Protein AF-0000000080304393 (afdb_homodimer)

Organism: Piscinibacter sakaiensis (NCBI:txid1547922)

Nearest PDB structures (foldseek):
  3dkz-assembly1_A  TM=9.803E-01  e=2.415E-14  Bordetella parapertussis
  3lbe-assembly1_B  TM=9.133E-01  e=5.185E-09  Streptococcus mutans UA159
  1yoc-assembly1_B  TM=8.181E-01  e=3.289E-08  Pseudomonas aeruginosa PAO1
  3gek-assembly1_B  TM=9.071E-01  e=2.351E-07  Lactococcus lactis subsp. lactis Il1403
  2ov9-assembly1_A  TM=8.460E-01  e=5.414E-07  Rhodococcus jostii RHA1

Structure (mmCIF, N/CA/C/O backbone):
data_AF-0000000080304393-model_v1
#
loop_
_entity.id
_entity.type
_entity.pdbx_description
1 polymer 'Phenylacetic acid degradation protein paaI'
#
loop_
_atom_site.group_PDB
_atom_site.id
_atom_site.type_symbol
_atom_site.label_atom_id
_atom_site.label_alt_id
_atom_site.label_comp_id
_atom_site.label_asym_id
_atom_site.label_entity_id
_atom_site.label_seq_id
_atom_site.pdbx_PDB_ins_code
_atom_site.Cartn_x
_atom_site.Cartn_y
_atom_site.Cartn_z
_atom_site.occupancy
_atom_site.B_iso_or_equiv
_atom_site.auth_seq_id
_atom_site.auth_comp_id
_atom_site.auth_asym_id
_atom_site.auth_atom_id
_atom_site.pdbx_PDB_model_num
ATOM 1 N N . MET A 1 1 ? -14.266 -5.355 -12.445 1 86.25 1 MET A N 1
ATOM 2 C CA . MET A 1 1 ? -12.922 -5.738 -12.867 1 86.25 1 MET A CA 1
ATOM 3 C C . MET A 1 1 ? -12.867 -7.223 -13.219 1 86.25 1 MET A C 1
ATOM 5 O O . MET A 1 1 ? -13.594 -8.031 -12.648 1 86.25 1 MET A O 1
ATOM 9 N N . THR A 1 2 ? -12 -7.566 -14.195 1 87.56 2 THR A N 1
ATOM 10 C CA . THR A 1 2 ? -11.953 -8.938 -14.703 1 87.56 2 THR A CA 1
ATOM 11 C C . THR A 1 2 ? -10.625 -9.594 -14.352 1 87.56 2 THR A C 1
ATOM 13 O O . THR A 1 2 ? -9.57 -8.961 -14.43 1 87.56 2 THR A O 1
ATOM 16 N N . PRO A 1 3 ? -10.742 -10.875 -13.938 1 91 3 PRO A N 1
ATOM 17 C CA . PRO A 1 3 ? -9.492 -11.602 -13.711 1 91 3 PRO A CA 1
ATOM 18 C C . PRO A 1 3 ? -8.594 -11.633 -14.945 1 91 3 PRO A C 1
ATOM 20 O O . PRO A 1 3 ? -9.086 -11.555 -16.078 1 91 3 PRO A O 1
ATOM 23 N N . ILE A 1 4 ? -7.324 -11.742 -14.68 1 89.56 4 ILE A N 1
ATOM 24 C CA . ILE A 1 4 ? -6.363 -11.82 -15.773 1 89.56 4 ILE A CA 1
ATOM 25 C C . ILE A 1 4 ? -6.457 -13.188 -16.438 1 89.56 4 ILE A C 1
ATOM 27 O O . ILE A 1 4 ? -6.535 -14.219 -15.766 1 89.56 4 ILE A O 1
ATOM 31 N N . ALA A 1 5 ? -6.457 -13.141 -17.75 1 86.5 5 ALA A N 1
ATOM 32 C CA . ALA A 1 5 ? -6.355 -14.398 -18.5 1 86.5 5 ALA A CA 1
ATOM 33 C C . ALA A 1 5 ? -4.93 -14.938 -18.469 1 86.5 5 ALA A C 1
ATOM 35 O O . ALA A 1 5 ? -4.012 -14.312 -19.016 1 86.5 5 ALA A O 1
ATOM 36 N N . VAL A 1 6 ? -4.789 -16.125 -17.891 1 86.69 6 VAL A N 1
ATOM 37 C CA . VAL A 1 6 ? -3.441 -16.641 -17.703 1 86.69 6 VAL A CA 1
ATOM 38 C C . VAL A 1 6 ? -3.037 -17.484 -18.922 1 86.69 6 VAL A C 1
ATOM 40 O O . VAL A 1 6 ? -3.562 -18.578 -19.125 1 86.69 6 VAL A O 1
ATOM 43 N N . ARG A 1 7 ? -2.174 -17 -19.719 1 85.25 7 ARG A N 1
ATOM 44 C CA . ARG A 1 7 ? -1.62 -17.734 -20.844 1 85.25 7 ARG A CA 1
ATOM 45 C C . ARG A 1 7 ? -0.273 -18.359 -20.484 1 85.25 7 ARG A C 1
ATOM 47 O O . ARG A 1 7 ? -0.037 -19.531 -20.75 1 85.25 7 ARG A O 1
ATOM 54 N N . ASP A 1 8 ? 0.591 -17.609 -19.875 1 90.75 8 ASP A N 1
ATOM 55 C CA . ASP A 1 8 ? 1.877 -18 -19.312 1 90.75 8 ASP A CA 1
ATOM 56 C C . ASP A 1 8 ? 1.992 -17.562 -17.844 1 90.75 8 ASP A C 1
ATOM 58 O O . ASP A 1 8 ? 2.162 -16.375 -17.562 1 90.75 8 ASP A O 1
ATOM 62 N N . PRO A 1 9 ? 1.896 -18.516 -16.953 1 90.69 9 PRO A N 1
ATOM 63 C CA . PRO A 1 9 ? 1.91 -18.172 -15.531 1 90.69 9 PRO A CA 1
ATOM 64 C C . PRO A 1 9 ? 3.094 -17.297 -15.141 1 90.69 9 PRO A C 1
ATOM 66 O O . PRO A 1 9 ? 2.99 -16.484 -14.219 1 90.69 9 PRO A O 1
ATOM 69 N N . ARG A 1 10 ? 4.176 -17.406 -15.875 1 91.12 10 ARG A N 1
ATOM 70 C CA . ARG A 1 10 ? 5.379 -16.641 -15.547 1 91.12 10 ARG A CA 1
ATOM 71 C C . ARG A 1 10 ? 5.246 -15.188 -15.992 1 91.12 10 ARG A C 1
ATOM 73 O O . ARG A 1 10 ? 6.027 -14.328 -15.578 1 91.12 10 ARG A O 1
ATOM 80 N N . ARG A 1 11 ? 4.188 -14.914 -16.781 1 91.5 11 ARG A N 1
ATOM 81 C CA . ARG A 1 11 ? 4.027 -13.578 -17.344 1 91.5 11 ARG A CA 1
ATOM 82 C C . ARG A 1 11 ? 2.807 -12.883 -16.75 1 91.5 11 ARG A C 1
ATOM 84 O O . ARG A 1 11 ? 2.445 -11.781 -17.172 1 91.5 11 ARG A O 1
ATOM 91 N N . VAL A 1 12 ? 2.225 -13.547 -15.766 1 91.5 12 VAL A N 1
ATOM 92 C CA . VAL A 1 12 ? 1.021 -13.008 -15.148 1 91.5 12 VAL A CA 1
ATOM 93 C C . VAL A 1 12 ? 1.323 -11.633 -14.547 1 91.5 12 VAL A C 1
ATOM 95 O O . VAL A 1 12 ? 0.543 -10.695 -14.711 1 91.5 12 VAL A O 1
ATOM 98 N N . PHE A 1 13 ? 2.516 -11.516 -13.938 1 93.62 13 PHE A N 1
ATOM 99 C CA . PHE A 1 13 ? 2.93 -10.266 -13.305 1 93.62 13 PHE A CA 1
ATOM 100 C C . PHE A 1 13 ? 2.811 -9.102 -14.281 1 93.62 13 PHE A C 1
ATOM 102 O O . PHE A 1 13 ? 2.314 -8.031 -13.922 1 93.62 13 PHE A O 1
ATOM 109 N N . ASP A 1 14 ? 3.213 -9.289 -15.492 1 92.44 14 ASP A N 1
ATOM 110 C CA . ASP A 1 14 ? 3.283 -8.242 -16.5 1 92.44 14 ASP A CA 1
ATOM 111 C C . ASP A 1 14 ? 1.886 -7.793 -16.938 1 92.44 14 ASP A C 1
ATOM 113 O O . ASP A 1 14 ? 1.724 -6.727 -17.531 1 92.44 14 ASP A O 1
ATOM 117 N N . GLU A 1 15 ? 0.922 -8.617 -16.625 1 93.12 15 GLU A N 1
ATOM 118 C CA . GLU A 1 15 ? -0.437 -8.352 -17.094 1 93.12 15 GLU A CA 1
ATOM 119 C C . GLU A 1 15 ? -1.296 -7.758 -15.977 1 93.12 15 GLU A C 1
ATOM 121 O O . GLU A 1 15 ? -2.441 -7.367 -16.203 1 93.12 15 GLU A O 1
ATOM 126 N N . VAL A 1 16 ? -0.754 -7.695 -14.797 1 95.31 16 VAL A N 1
ATOM 127 C CA . VAL A 1 16 ? -1.498 -7.129 -13.68 1 95.31 16 VAL A CA 1
ATOM 128 C C . VAL A 1 16 ? -1.712 -5.633 -13.906 1 95.31 16 VAL A C 1
ATOM 130 O O . VAL A 1 16 ? -0.751 -4.859 -13.938 1 95.31 16 VAL A O 1
ATOM 133 N N . PRO A 1 17 ? -2.918 -5.148 -13.984 1 96.88 17 PRO A N 1
ATOM 134 C CA . PRO A 1 17 ? -3.186 -3.756 -14.359 1 96.88 17 PRO A CA 1
ATOM 135 C C . PRO A 1 17 ? -2.51 -2.754 -13.422 1 96.88 17 PRO A C 1
ATOM 137 O O . PRO A 1 17 ? -1.942 -1.761 -13.883 1 96.88 17 PRO A O 1
ATOM 140 N N . PHE A 1 18 ? -2.547 -3.012 -12.133 1 98 18 PHE A N 1
ATOM 141 C CA . PHE A 1 18 ? -1.992 -2.043 -11.195 1 98 18 PHE A CA 1
ATOM 142 C C . PHE A 1 18 ? -0.476 -1.971 -11.328 1 98 18 PHE A C 1
ATOM 144 O O . PHE A 1 18 ? 0.116 -0.901 -11.172 1 98 18 PHE A O 1
ATOM 151 N N . MET A 1 19 ? 0.189 -3.057 -11.609 1 97.62 19 MET A N 1
ATOM 152 C CA . MET A 1 19 ? 1.63 -3.045 -11.844 1 97.62 19 MET A CA 1
ATOM 153 C C . MET A 1 19 ? 1.973 -2.229 -13.086 1 97.62 19 MET A C 1
ATOM 155 O O . MET A 1 19 ? 2.959 -1.492 -13.102 1 97.62 19 MET A O 1
ATOM 159 N N . ARG A 1 20 ? 1.128 -2.383 -14.086 1 97.19 20 ARG A N 1
ATOM 160 C CA . ARG A 1 20 ? 1.315 -1.601 -15.305 1 97.19 20 ARG A CA 1
ATOM 161 C C . ARG A 1 20 ? 1.124 -0.112 -15.031 1 97.19 20 ARG A C 1
ATOM 163 O O . ARG A 1 20 ? 1.89 0.718 -15.523 1 97.19 20 ARG A O 1
ATOM 170 N N . LEU A 1 21 ? 0.122 0.176 -14.289 1 97.88 21 LEU A N 1
ATOM 171 C CA . LEU A 1 21 ? -0.15 1.569 -13.953 1 97.88 21 LEU A CA 1
ATOM 172 C C . LEU A 1 21 ? 1.045 2.203 -13.25 1 97.88 21 LEU A C 1
ATOM 174 O O . LEU A 1 21 ? 1.421 3.338 -13.555 1 97.88 21 LEU A O 1
ATOM 178 N N . LEU A 1 22 ? 1.655 1.411 -12.32 1 98.19 22 LEU A N 1
ATOM 179 C CA . LEU A 1 22 ? 2.77 1.942 -11.547 1 98.19 22 LEU A CA 1
ATOM 180 C C . LEU A 1 22 ? 4.074 1.846 -12.328 1 98.19 22 LEU A C 1
ATOM 182 O O . LEU A 1 22 ? 5.074 2.463 -11.953 1 98.19 22 LEU A O 1
ATOM 186 N N . GLU A 1 23 ? 4.078 1.111 -13.383 1 98.12 23 GLU A N 1
ATOM 187 C CA . GLU A 1 23 ? 5.254 0.854 -14.211 1 98.12 23 GLU A CA 1
ATOM 188 C C . GLU A 1 23 ? 6.355 0.173 -13.398 1 98.12 23 GLU A C 1
ATOM 190 O O . GLU A 1 23 ? 7.523 0.562 -13.484 1 98.12 23 GLU A O 1
ATOM 195 N N . VAL A 1 24 ? 5.934 -0.768 -12.562 1 98.31 24 VAL A N 1
ATOM 196 C CA . VAL A 1 24 ? 6.871 -1.613 -11.828 1 98.31 24 VAL A CA 1
ATOM 197 C C . VAL A 1 24 ? 7.383 -2.725 -12.742 1 98.31 24 VAL A C 1
ATOM 199 O O . VAL A 1 24 ? 6.609 -3.336 -13.484 1 98.31 24 VAL A O 1
ATOM 202 N N . ARG A 1 25 ? 8.664 -2.965 -12.609 1 98.06 25 ARG A N 1
ATOM 203 C CA . ARG A 1 25 ? 9.258 -4.059 -13.367 1 98.06 25 ARG A CA 1
ATOM 204 C C . ARG A 1 25 ? 9.734 -5.172 -12.438 1 98.06 25 ARG A C 1
ATOM 206 O O . ARG A 1 25 ? 10.258 -4.902 -11.352 1 98.06 25 ARG A O 1
ATOM 213 N N . ARG A 1 26 ? 9.516 -6.355 -12.836 1 98.31 26 ARG A N 1
ATOM 214 C CA . ARG A 1 26 ? 10.078 -7.516 -12.148 1 98.31 26 ARG A CA 1
ATOM 215 C C . ARG A 1 26 ? 11.391 -7.949 -12.781 1 98.31 26 ARG A C 1
ATOM 217 O O . ARG A 1 26 ? 11.398 -8.492 -13.891 1 98.31 26 ARG A O 1
ATOM 224 N N . ALA A 1 27 ? 12.469 -7.699 -12.094 1 98.44 27 ALA A N 1
ATOM 225 C CA . ALA A 1 27 ? 13.789 -8.062 -12.609 1 98.44 27 ALA A CA 1
ATOM 226 C C . ALA A 1 27 ? 13.953 -9.578 -12.664 1 98.44 27 ALA A C 1
ATOM 228 O O . ALA A 1 27 ? 14.484 -10.117 -13.641 1 98.44 27 ALA A O 1
ATOM 229 N N . PHE A 1 28 ? 13.5 -10.289 -11.602 1 97.88 28 PHE A N 1
ATOM 230 C CA . PHE A 1 28 ? 13.453 -11.742 -11.609 1 97.88 28 PHE A CA 1
ATOM 231 C C . PHE A 1 28 ? 12.484 -12.258 -10.547 1 97.88 28 PHE A C 1
ATOM 233 O O . PHE A 1 28 ? 12.07 -11.5 -9.664 1 97.88 28 PHE A O 1
ATOM 240 N N . SER A 1 29 ? 12.125 -13.438 -10.625 1 98.56 29 SER A N 1
ATOM 241 C CA . SER A 1 29 ? 11.344 -14.227 -9.688 1 98.56 29 SER A CA 1
ATOM 242 C C . SER A 1 29 ? 11.602 -15.719 -9.867 1 98.56 29 SER A C 1
ATOM 244 O O . SER A 1 29 ? 11.258 -16.297 -10.898 1 98.56 29 SER A O 1
ATOM 246 N N . ALA A 1 30 ? 12.227 -16.281 -8.867 1 98.38 30 ALA A N 1
ATOM 247 C CA . ALA A 1 30 ? 12.633 -17.672 -9 1 98.38 30 ALA A CA 1
ATOM 248 C C . ALA A 1 30 ? 12.969 -18.281 -7.641 1 98.38 30 ALA A C 1
ATOM 250 O O . ALA A 1 30 ? 13.617 -17.625 -6.812 1 98.38 30 ALA A O 1
ATOM 251 N N . GLN A 1 31 ? 12.477 -19.516 -7.449 1 98.12 31 GLN A N 1
ATOM 252 C CA . GLN A 1 31 ? 12.891 -20.328 -6.316 1 98.12 31 GLN A CA 1
ATOM 253 C C . GLN A 1 31 ? 12.672 -19.609 -4.996 1 98.12 31 GLN A C 1
ATOM 255 O O . GLN A 1 31 ? 13.547 -19.594 -4.129 1 98.12 31 GLN A O 1
ATOM 260 N N . GLY A 1 32 ? 11.609 -18.875 -4.863 1 98.75 32 GLY A N 1
ATOM 261 C CA . GLY A 1 32 ? 11.227 -18.266 -3.596 1 98.75 32 GLY A CA 1
ATOM 262 C C . GLY A 1 32 ? 11.844 -16.906 -3.371 1 98.75 32 GLY A C 1
ATOM 263 O O . GLY A 1 32 ? 11.852 -16.391 -2.248 1 98.75 32 GLY A O 1
ATOM 264 N N . ARG A 1 33 ? 12.453 -16.344 -4.434 1 98.88 33 ARG A N 1
ATOM 265 C CA . ARG A 1 33 ? 13.008 -15 -4.387 1 98.88 33 ARG A CA 1
ATOM 266 C C . ARG A 1 33 ? 12.516 -14.156 -5.559 1 98.88 33 ARG A C 1
ATOM 268 O O . ARG A 1 33 ? 12.188 -14.688 -6.617 1 98.88 33 ARG A O 1
ATOM 275 N N . ALA A 1 34 ? 12.469 -12.852 -5.328 1 98.88 34 ALA A N 1
ATOM 276 C CA . ALA A 1 34 ? 12.07 -11.945 -6.402 1 98.88 34 ALA A CA 1
ATOM 277 C C . ALA A 1 34 ? 12.656 -10.547 -6.191 1 98.88 34 ALA A C 1
ATOM 279 O O . ALA A 1 34 ? 12.961 -10.156 -5.062 1 98.88 34 ALA A O 1
ATOM 280 N N . GLN A 1 35 ? 12.836 -9.859 -7.262 1 98.94 35 GLN A N 1
ATOM 281 C CA . GLN A 1 35 ? 13.297 -8.477 -7.242 1 98.94 35 GLN A CA 1
ATOM 282 C C . GLN A 1 35 ? 12.469 -7.602 -8.172 1 98.94 35 GLN A C 1
ATOM 284 O O . GLN A 1 35 ? 12.227 -7.965 -9.328 1 98.94 35 GLN A O 1
ATOM 289 N N . LEU A 1 36 ? 12.055 -6.531 -7.652 1 98.88 36 LEU A N 1
ATOM 290 C CA . LEU A 1 36 ? 11.336 -5.52 -8.422 1 98.88 36 LEU A CA 1
ATOM 291 C C . LEU A 1 36 ? 12.156 -4.242 -8.539 1 98.88 36 LEU A C 1
ATOM 293 O O . LEU A 1 36 ? 12.961 -3.93 -7.652 1 98.88 36 LEU A O 1
ATOM 297 N N . VAL A 1 37 ? 11.914 -3.521 -9.609 1 98.81 37 VAL A N 1
ATOM 298 C CA . VAL A 1 37 ? 12.578 -2.24 -9.836 1 98.81 37 VAL A CA 1
ATOM 299 C C . VAL A 1 37 ? 11.539 -1.183 -10.203 1 98.81 37 VAL A C 1
ATOM 301 O O . VAL A 1 37 ? 10.617 -1.45 -10.977 1 98.81 37 VAL A O 1
ATOM 304 N N . LEU A 1 38 ? 11.68 -0.012 -9.641 1 98.69 38 LEU A N 1
ATOM 305 C CA . LEU A 1 38 ? 10.812 1.124 -9.938 1 98.69 38 LEU A CA 1
ATOM 306 C C . LEU A 1 38 ? 11.633 2.387 -10.18 1 98.69 38 LEU A C 1
ATOM 308 O O . LEU A 1 38 ? 12.484 2.744 -9.359 1 98.69 38 LEU A O 1
ATOM 312 N N . ASP A 1 39 ? 11.469 2.938 -11.281 1 98.19 39 ASP A N 1
ATOM 313 C CA . ASP A 1 39 ? 11.883 4.316 -11.531 1 98.19 39 ASP A CA 1
ATOM 314 C C . ASP A 1 39 ? 10.711 5.281 -11.336 1 98.19 39 ASP A C 1
ATOM 316 O O . ASP A 1 39 ? 9.898 5.469 -12.242 1 98.19 39 ASP A O 1
ATOM 320 N N . PRO A 1 40 ? 10.688 5.883 -10.148 1 97 40 PRO A N 1
ATOM 321 C CA . PRO A 1 40 ? 9.477 6.629 -9.805 1 97 40 PRO A CA 1
ATOM 322 C C . PRO A 1 40 ? 9.281 7.871 -10.672 1 97 40 PRO A C 1
ATOM 324 O O . PRO A 1 40 ? 10.242 8.602 -10.938 1 97 40 PRO A O 1
ATOM 327 N N . ARG A 1 41 ? 8.039 8.023 -11.102 1 96.88 41 ARG A N 1
ATOM 328 C CA . ARG A 1 41 ? 7.594 9.234 -11.797 1 96.88 41 ARG A CA 1
ATOM 329 C C . ARG A 1 41 ? 6.879 10.18 -10.844 1 96.88 41 ARG A C 1
ATOM 331 O O . ARG A 1 41 ? 6.477 9.781 -9.75 1 96.88 41 ARG A O 1
ATOM 338 N N . PRO A 1 42 ? 6.691 11.484 -11.219 1 96.44 42 PRO A N 1
ATOM 339 C CA . PRO A 1 42 ? 6.113 12.484 -10.32 1 96.44 42 PRO A CA 1
ATOM 340 C C . PRO A 1 42 ? 4.734 12.086 -9.805 1 96.44 42 PRO A C 1
ATOM 342 O O . PRO A 1 42 ? 4.371 12.438 -8.68 1 96.44 42 PRO A O 1
ATOM 345 N N . GLU A 1 43 ? 3.975 11.266 -10.555 1 97.56 43 GLU A N 1
ATOM 346 C CA . GLU A 1 43 ? 2.615 10.883 -10.195 1 97.56 43 GLU A CA 1
ATOM 347 C C . GLU A 1 43 ? 2.613 9.945 -8.984 1 97.56 43 GLU A C 1
ATOM 349 O O . GLU A 1 43 ? 1.572 9.727 -8.367 1 97.56 43 GLU A O 1
ATOM 354 N N . LEU A 1 44 ? 3.803 9.438 -8.625 1 98.25 44 LEU A N 1
ATOM 355 C CA . LEU A 1 44 ? 3.885 8.492 -7.52 1 98.25 44 LEU A CA 1
ATOM 356 C C . LEU A 1 44 ? 4.34 9.18 -6.238 1 98.25 44 LEU A C 1
ATOM 358 O O . LEU A 1 44 ? 4.66 8.516 -5.254 1 98.25 44 LEU A O 1
ATOM 362 N N . GLY A 1 45 ? 4.371 10.523 -6.23 1 97.06 45 GLY A N 1
ATOM 363 C CA . GLY A 1 45 ? 4.938 11.297 -5.141 1 97.06 45 GLY A CA 1
ATOM 364 C C . GLY A 1 45 ? 3.961 11.531 -4 1 97.06 45 GLY A C 1
ATOM 365 O O . GLY A 1 45 ? 2.748 11.406 -4.184 1 97.06 45 GLY A O 1
ATOM 366 N N . ASN A 1 46 ? 4.527 11.852 -2.818 1 95.88 46 ASN A N 1
ATOM 367 C CA . ASN A 1 46 ? 3.76 12.227 -1.636 1 95.88 46 ASN A CA 1
ATOM 368 C C . ASN A 1 46 ? 3.912 13.711 -1.323 1 95.88 46 ASN A C 1
ATOM 370 O O . ASN A 1 46 ? 4.363 14.484 -2.17 1 95.88 46 ASN A O 1
ATOM 374 N N . VAL A 1 47 ? 3.449 14.117 -0.133 1 93.81 47 VAL A N 1
ATOM 375 C CA . VAL A 1 47 ? 3.383 15.516 0.264 1 93.81 47 VAL A CA 1
ATOM 376 C C . VAL A 1 47 ? 4.789 16.109 0.334 1 93.81 47 VAL A C 1
ATOM 378 O O . VAL A 1 47 ? 5.016 17.25 -0.076 1 93.81 47 VAL A O 1
ATOM 381 N N . ILE A 1 48 ? 5.809 15.336 0.765 1 93.56 48 ILE A N 1
ATOM 382 C CA . ILE A 1 48 ? 7.125 15.898 1.054 1 93.56 48 ILE A CA 1
ATOM 383 C C . ILE A 1 48 ? 8.047 15.68 -0.142 1 93.56 48 ILE A C 1
ATOM 385 O O . ILE A 1 48 ? 9.258 15.898 -0.045 1 93.56 48 ILE A O 1
ATOM 389 N N . GLY A 1 49 ? 7.551 15.156 -1.226 1 94.69 49 GLY A N 1
ATOM 390 C CA . GLY A 1 49 ? 8.328 15.016 -2.443 1 94.69 49 GLY A CA 1
ATOM 391 C C . GLY A 1 49 ? 9.125 13.719 -2.498 1 94.69 49 GLY A C 1
ATOM 392 O O . GLY A 1 49 ? 10.188 13.664 -3.115 1 94.69 49 GLY A O 1
ATOM 393 N N . ALA A 1 50 ? 8.773 12.75 -1.794 1 96.94 50 ALA A N 1
ATOM 394 C CA . ALA A 1 50 ? 9.281 11.383 -1.873 1 96.94 50 ALA A CA 1
ATOM 395 C C . ALA A 1 50 ? 8.25 10.445 -2.496 1 96.94 50 ALA A C 1
ATOM 397 O O . ALA A 1 50 ? 7.137 10.867 -2.814 1 96.94 50 ALA A O 1
ATOM 398 N N . VAL A 1 51 ? 8.664 9.242 -2.736 1 98 51 VAL A N 1
ATOM 399 C CA . VAL A 1 51 ? 7.715 8.234 -3.191 1 98 51 VAL A CA 1
ATOM 400 C C . VAL A 1 51 ? 6.668 7.984 -2.107 1 98 51 VAL A C 1
ATOM 402 O O . VAL A 1 51 ? 7 7.891 -0.923 1 98 51 VAL A O 1
ATOM 405 N N . HIS A 1 52 ? 5.438 7.965 -2.463 1 98.38 52 HIS A N 1
ATOM 406 C CA . HIS A 1 52 ? 4.336 7.773 -1.529 1 98.38 52 HIS A CA 1
ATOM 407 C C . HIS A 1 52 ? 4.477 6.457 -0.772 1 98.38 52 HIS A C 1
ATOM 409 O O . HIS A 1 52 ? 4.859 5.438 -1.355 1 98.38 52 HIS A O 1
ATOM 415 N N . GLY A 1 53 ? 4.125 6.402 0.493 1 97.75 53 GLY A N 1
ATOM 416 C CA . GLY A 1 53 ? 4.188 5.195 1.301 1 97.75 53 GLY A CA 1
ATOM 417 C C . GLY A 1 53 ? 3.389 4.043 0.72 1 97.75 53 GLY A C 1
ATOM 418 O O . GLY A 1 53 ? 3.77 2.879 0.864 1 97.75 53 GLY A O 1
ATOM 419 N N . GLY A 1 54 ? 2.25 4.359 0.132 1 98.31 54 GLY A N 1
ATOM 420 C CA . GLY A 1 54 ? 1.44 3.34 -0.516 1 98.31 54 GLY A CA 1
ATOM 421 C C . GLY A 1 54 ? 2.166 2.631 -1.643 1 98.31 54 GLY A C 1
ATOM 422 O O . GLY A 1 54 ? 1.948 1.439 -1.876 1 98.31 54 GLY A O 1
ATOM 423 N N . VAL A 1 55 ? 2.994 3.381 -2.373 1 98.69 55 VAL A N 1
ATOM 424 C CA . VAL A 1 55 ? 3.803 2.787 -3.434 1 98.69 55 VAL A CA 1
ATOM 425 C C . VAL A 1 55 ? 4.848 1.854 -2.826 1 98.69 55 VAL A C 1
ATOM 427 O O . VAL A 1 55 ? 5.047 0.738 -3.312 1 98.69 55 VAL A O 1
ATOM 430 N N . LEU A 1 56 ? 5.488 2.314 -1.749 1 98.88 56 LEU A N 1
ATOM 431 C CA . LEU A 1 56 ? 6.461 1.468 -1.069 1 98.88 56 LEU A CA 1
ATOM 432 C C . LEU A 1 56 ? 5.801 0.202 -0.533 1 98.88 56 LEU A C 1
ATOM 434 O O . LEU A 1 56 ? 6.352 -0.894 -0.669 1 98.88 56 LEU A O 1
ATOM 438 N N . ALA A 1 57 ? 4.625 0.332 0.117 1 98.88 57 ALA A N 1
ATOM 439 C CA . ALA A 1 57 ? 3.881 -0.824 0.609 1 98.88 57 ALA A CA 1
ATOM 440 C C . ALA A 1 57 ? 3.555 -1.79 -0.526 1 98.88 57 ALA A C 1
ATOM 442 O O . ALA A 1 57 ? 3.629 -3.008 -0.353 1 98.88 57 ALA A O 1
ATOM 443 N N . THR A 1 58 ? 3.17 -1.254 -1.665 1 98.81 58 THR A N 1
ATOM 444 C CA . THR A 1 58 ? 2.877 -2.072 -2.836 1 98.81 58 THR A CA 1
ATOM 445 C C . THR A 1 58 ? 4.121 -2.83 -3.291 1 98.81 58 THR A C 1
ATOM 447 O O . THR A 1 58 ? 4.047 -4.02 -3.604 1 98.81 58 THR A O 1
ATOM 450 N N . LEU A 1 59 ? 5.281 -2.135 -3.346 1 98.88 59 LEU A N 1
ATOM 451 C CA . LEU A 1 59 ? 6.516 -2.756 -3.809 1 98.88 59 LEU A CA 1
ATOM 452 C C . LEU A 1 59 ? 6.875 -3.961 -2.945 1 98.88 59 LEU A C 1
ATOM 454 O O . LEU A 1 59 ? 7.16 -5.043 -3.469 1 98.88 59 LEU A O 1
ATOM 458 N N . VAL A 1 60 ? 6.855 -3.791 -1.638 1 98.94 60 VAL A N 1
ATOM 459 C CA . VAL A 1 60 ? 7.234 -4.898 -0.768 1 98.94 60 VAL A CA 1
ATOM 460 C C . VAL A 1 60 ? 6.184 -6.004 -0.851 1 98.94 60 VAL A C 1
ATOM 462 O O . VAL A 1 60 ? 6.516 -7.191 -0.814 1 98.94 60 VAL A O 1
ATOM 465 N N . ASP A 1 61 ? 4.906 -5.684 -0.909 1 98.88 61 ASP A N 1
ATOM 466 C CA . ASP A 1 61 ? 3.832 -6.656 -1.068 1 98.88 61 ASP A CA 1
ATOM 467 C C . ASP A 1 61 ? 4.051 -7.52 -2.311 1 98.88 61 ASP A C 1
ATOM 469 O O . ASP A 1 61 ? 4.051 -8.75 -2.229 1 98.88 61 ASP A O 1
ATOM 473 N N . VAL A 1 62 ? 4.301 -6.871 -3.414 1 98.75 62 VAL A N 1
ATOM 474 C CA . VAL A 1 62 ? 4.395 -7.555 -4.699 1 98.75 62 VAL A CA 1
ATOM 475 C C . VAL A 1 62 ? 5.699 -8.344 -4.77 1 98.75 62 VAL A C 1
ATOM 477 O O . VAL A 1 62 ? 5.738 -9.438 -5.348 1 98.75 62 VAL A O 1
ATOM 480 N N . ALA A 1 63 ? 6.777 -7.781 -4.172 1 98.88 63 ALA A N 1
ATOM 481 C CA . ALA A 1 63 ? 8.023 -8.539 -4.105 1 98.88 63 ALA A CA 1
ATOM 482 C C . ALA A 1 63 ? 7.824 -9.852 -3.354 1 98.88 63 ALA A C 1
ATOM 484 O O . ALA A 1 63 ? 8.289 -10.906 -3.803 1 98.88 63 ALA A O 1
ATOM 485 N N . MET A 1 64 ? 7.129 -9.773 -2.246 1 98.88 64 MET A N 1
ATOM 486 C CA . MET A 1 64 ? 6.879 -10.961 -1.443 1 98.88 64 MET A CA 1
ATOM 487 C C . MET A 1 64 ? 5.945 -11.922 -2.174 1 98.88 64 MET A C 1
ATOM 489 O O . MET A 1 64 ? 6.188 -13.133 -2.203 1 98.88 64 MET A O 1
ATOM 493 N N . ALA A 1 65 ? 4.859 -11.445 -2.748 1 98.75 65 ALA A N 1
ATOM 494 C CA . ALA A 1 65 ? 3.941 -12.289 -3.514 1 98.75 65 ALA A CA 1
ATOM 495 C C . ALA A 1 65 ? 4.664 -12.977 -4.668 1 98.75 65 ALA A C 1
ATOM 497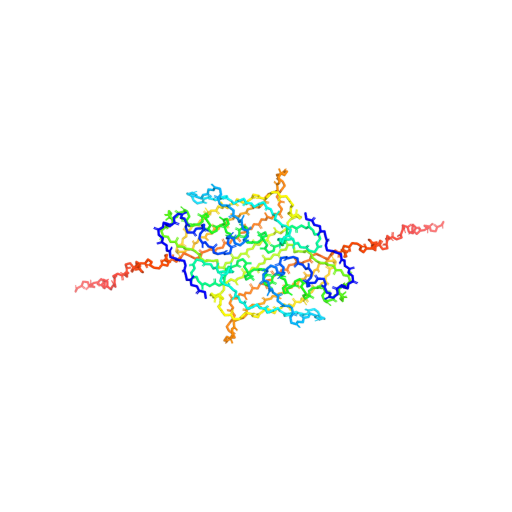 O O . ALA A 1 65 ? 4.4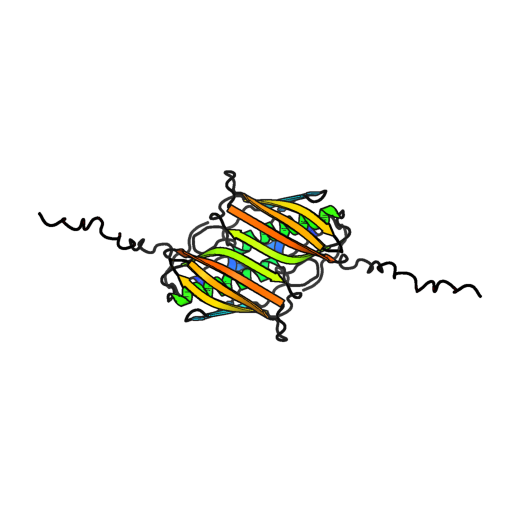3 -14.156 -4.941 1 98.75 65 ALA A O 1
ATOM 498 N N . SER A 1 66 ? 5.527 -12.203 -5.359 1 98.75 66 SER A N 1
ATOM 499 C CA . SER A 1 66 ? 6.312 -12.742 -6.461 1 98.75 66 SER A CA 1
ATOM 500 C C . SER A 1 66 ? 7.234 -13.859 -5.984 1 98.75 66 SER A C 1
ATOM 502 O O . SER A 1 66 ? 7.414 -14.867 -6.68 1 98.75 66 SER A O 1
ATOM 504 N N . ALA A 1 67 ? 7.867 -13.641 -4.84 1 98.88 67 ALA A N 1
ATOM 505 C CA . ALA A 1 67 ? 8.688 -14.695 -4.25 1 98.88 67 ALA A CA 1
ATOM 506 C C . ALA A 1 67 ? 7.844 -15.922 -3.92 1 98.88 67 ALA A C 1
ATOM 508 O O . ALA A 1 67 ? 8.234 -17.047 -4.234 1 98.88 67 ALA A O 1
ATOM 509 N N . ALA A 1 68 ? 6.711 -15.742 -3.326 1 98.81 68 ALA A N 1
ATOM 510 C CA . ALA A 1 68 ? 5.828 -16.828 -2.898 1 98.81 68 ALA A CA 1
ATOM 511 C C . ALA A 1 68 ? 5.414 -17.703 -4.082 1 98.81 68 ALA A C 1
ATOM 513 O O . ALA A 1 68 ? 5.52 -18.922 -4.023 1 98.81 68 ALA A O 1
ATOM 514 N N . VAL A 1 69 ? 4.953 -17.031 -5.16 1 98.25 69 VAL A N 1
ATOM 515 C CA . VAL A 1 69 ? 4.438 -17.812 -6.281 1 98.25 69 VAL A CA 1
ATOM 516 C C . VAL A 1 69 ? 5.594 -18.5 -7 1 98.25 69 VAL A C 1
ATOM 518 O O . VAL A 1 69 ? 5.422 -19.594 -7.559 1 98.25 69 VAL A O 1
ATOM 521 N N . SER A 1 70 ? 6.789 -17.922 -6.992 1 98.5 70 SER A N 1
ATOM 522 C CA . SER A 1 70 ? 7.938 -18.562 -7.629 1 98.5 70 SER A CA 1
ATOM 523 C C . SER A 1 70 ? 8.367 -19.812 -6.871 1 98.5 70 SER A C 1
ATOM 525 O O . SER A 1 70 ? 8.969 -20.719 -7.453 1 98.5 70 SER A O 1
ATOM 527 N N . ARG A 1 71 ? 8.062 -19.828 -5.586 1 98.06 71 ARG A N 1
ATOM 528 C CA . ARG A 1 71 ? 8.398 -20.969 -4.754 1 98.06 71 ARG A CA 1
ATOM 529 C C . ARG A 1 71 ? 7.68 -22.234 -5.234 1 98.06 71 ARG A C 1
ATOM 531 O O . ARG A 1 71 ? 8.195 -23.344 -5.086 1 98.06 71 ARG A O 1
ATOM 538 N N . VAL A 1 72 ? 6.527 -22.047 -5.816 1 97.44 72 VAL A N 1
ATOM 539 C CA . VAL A 1 72 ? 5.734 -23.172 -6.301 1 97.44 72 VAL A CA 1
ATOM 540 C C . VAL A 1 72 ? 5.727 -23.188 -7.828 1 97.44 72 VAL A C 1
ATOM 542 O O . VAL A 1 72 ? 4.75 -23.609 -8.445 1 97.44 72 VAL A O 1
ATOM 545 N N . ASP A 1 73 ? 6.66 -22.547 -8.422 1 96.88 73 ASP A N 1
ATOM 546 C CA . ASP A 1 73 ? 6.922 -22.531 -9.859 1 96.88 73 ASP A CA 1
ATOM 547 C C . ASP A 1 73 ? 5.738 -21.938 -10.625 1 96.88 73 ASP A C 1
ATOM 549 O O . ASP A 1 73 ? 5.387 -22.422 -11.703 1 96.88 73 ASP A O 1
ATOM 553 N N . PHE A 1 74 ? 5.004 -21.031 -10.023 1 96.31 74 PHE A N 1
ATOM 554 C CA . PHE A 1 74 ? 3.947 -20.234 -10.633 1 96.31 74 PHE A CA 1
ATOM 555 C C . PHE A 1 74 ? 2.73 -21.109 -10.945 1 96.31 74 PHE A C 1
ATOM 557 O O . PHE A 1 74 ? 1.918 -20.75 -11.805 1 96.31 74 PHE A O 1
ATOM 564 N N . ALA A 1 75 ? 2.598 -22.219 -10.266 1 95.31 75 ALA A N 1
ATOM 565 C CA . ALA A 1 75 ? 1.459 -23.125 -10.461 1 95.31 75 ALA A CA 1
ATOM 566 C C . ALA A 1 75 ? 0.188 -22.531 -9.852 1 95.31 75 ALA A C 1
ATOM 568 O O . ALA A 1 75 ? -0.922 -22.922 -10.219 1 95.31 75 ALA A O 1
ATOM 569 N N . LEU A 1 76 ? 0.363 -21.688 -8.891 1 96.19 76 LEU A N 1
ATOM 570 C CA . LEU A 1 76 ? -0.713 -21.016 -8.172 1 96.19 76 LEU A CA 1
ATOM 571 C C . LEU A 1 76 ? -0.506 -19.516 -8.172 1 96.19 76 LEU A C 1
ATOM 573 O O . LEU A 1 76 ? 0.586 -19.031 -8.477 1 96.19 76 LEU A O 1
ATOM 577 N N . THR A 1 77 ? -1.561 -18.797 -7.906 1 96.62 77 THR A N 1
ATOM 578 C CA . THR A 1 77 ? -1.445 -17.375 -7.562 1 96.62 77 THR A CA 1
ATOM 579 C C . THR A 1 77 ? -1.541 -17.188 -6.051 1 96.62 77 THR A C 1
ATOM 581 O O . THR A 1 77 ? -1.583 -18.156 -5.297 1 96.62 77 THR A O 1
ATOM 584 N N . ALA A 1 78 ? -1.423 -15.953 -5.602 1 97.25 78 ALA A N 1
ATOM 585 C CA . ALA A 1 78 ? -1.438 -15.688 -4.164 1 97.25 78 ALA A CA 1
ATOM 586 C C . ALA A 1 78 ? -2.162 -14.383 -3.854 1 97.25 78 ALA A C 1
ATOM 588 O O . ALA A 1 78 ? -2.086 -13.422 -4.625 1 97.25 78 ALA A O 1
ATOM 589 N N . VAL A 1 79 ? -2.834 -14.367 -2.727 1 97.62 79 VAL A N 1
ATOM 590 C CA . VAL A 1 79 ? -3.432 -13.148 -2.203 1 97.62 79 VAL A CA 1
ATOM 591 C C . VAL A 1 79 ? -2.865 -12.844 -0.817 1 97.62 79 VAL A C 1
ATOM 593 O O . VAL A 1 79 ? -2.555 -13.766 -0.055 1 97.62 79 VAL A O 1
ATOM 596 N N . THR A 1 80 ? -2.758 -11.594 -0.528 1 98.5 80 THR A N 1
ATOM 597 C CA . THR A 1 80 ? -2.172 -11.164 0.737 1 98.5 80 THR A CA 1
ATOM 598 C C . THR A 1 80 ? -3.166 -11.352 1.882 1 98.5 80 THR A C 1
ATOM 600 O O . THR A 1 80 ? -4.332 -10.969 1.766 1 98.5 80 THR A O 1
ATOM 603 N N . LEU A 1 81 ? -2.719 -11.977 2.953 1 98.69 81 LEU A N 1
ATOM 604 C CA . LEU A 1 81 ? -3.502 -12.117 4.176 1 98.69 81 LEU A CA 1
ATOM 605 C C . LEU A 1 81 ? -3.164 -11 5.164 1 98.69 81 LEU A C 1
ATOM 607 O O . LEU A 1 81 ? -4.062 -10.367 5.723 1 98.69 81 LEU A O 1
ATOM 611 N N . ASP A 1 82 ? -1.854 -10.859 5.328 1 98.75 82 ASP A N 1
ATOM 612 C CA . ASP A 1 82 ? -1.3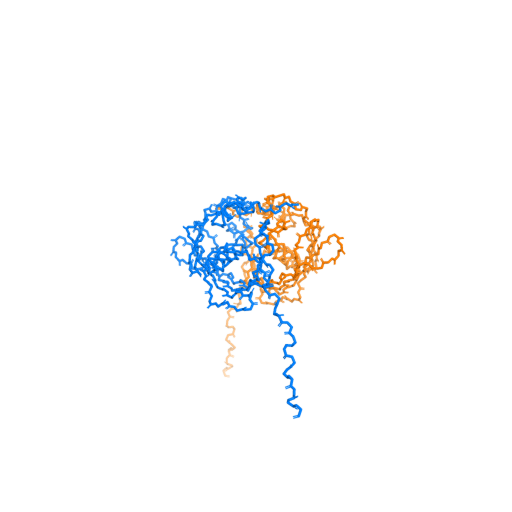43 -9.844 6.25 1 98.75 82 ASP A CA 1
ATOM 613 C C . ASP A 1 82 ? -0.066 -9.203 5.707 1 98.75 82 ASP A C 1
ATOM 615 O O . ASP A 1 82 ? 0.759 -9.883 5.09 1 98.75 82 ASP A O 1
ATOM 619 N N . LEU A 1 83 ? 0.078 -7.984 6.035 1 98.94 83 LEU A N 1
ATOM 620 C CA . LEU A 1 83 ? 1.224 -7.199 5.59 1 98.94 83 LEU A CA 1
ATOM 621 C C . LEU A 1 83 ? 1.66 -6.215 6.672 1 98.94 83 LEU A C 1
ATOM 623 O O . LEU A 1 83 ? 0.866 -5.383 7.121 1 98.94 83 LEU A O 1
ATOM 627 N N . GLN A 1 84 ? 2.867 -6.352 7.102 1 98.94 84 GLN A N 1
ATOM 628 C CA . GLN A 1 84 ? 3.48 -5.402 8.031 1 98.94 84 GLN A CA 1
ATOM 629 C C . GLN A 1 84 ? 4.66 -4.684 7.379 1 98.94 84 GLN A C 1
ATOM 631 O O . GLN A 1 84 ? 5.613 -5.324 6.934 1 98.94 84 GLN A O 1
ATOM 636 N N . THR A 1 85 ? 4.594 -3.4 7.344 1 98.94 85 THR A N 1
ATOM 637 C CA . THR A 1 85 ? 5.637 -2.615 6.691 1 98.94 85 THR A CA 1
ATOM 638 C C . THR A 1 85 ? 6.191 -1.559 7.645 1 98.94 85 THR A C 1
ATOM 640 O O . THR A 1 85 ? 5.434 -0.83 8.281 1 98.94 85 THR A O 1
ATOM 643 N N . SER A 1 86 ? 7.48 -1.493 7.73 1 98.94 86 SER A N 1
ATOM 644 C CA . SER A 1 86 ? 8.188 -0.406 8.398 1 98.94 86 SER A CA 1
ATOM 645 C C . SER A 1 86 ? 8.805 0.557 7.387 1 98.94 86 SER A C 1
ATOM 647 O O . SER A 1 86 ? 9.508 0.135 6.473 1 98.94 86 SER A O 1
ATOM 649 N N . PHE A 1 87 ? 8.477 1.811 7.578 1 98.81 87 PHE A N 1
ATOM 650 C CA . PHE A 1 87 ? 9.023 2.863 6.73 1 98.81 87 PHE A CA 1
ATOM 651 C C . PHE A 1 87 ? 10.188 3.57 7.426 1 98.81 87 PHE A C 1
ATOM 653 O O . PHE A 1 87 ? 9.984 4.266 8.422 1 98.81 87 PHE A O 1
ATOM 660 N N . LEU A 1 88 ? 11.352 3.463 6.855 1 98.69 88 LEU A N 1
ATOM 661 C CA . LEU A 1 88 ? 12.562 3.799 7.598 1 98.69 88 LEU A CA 1
ATOM 662 C C . LEU A 1 88 ? 13.148 5.121 7.117 1 98.69 88 LEU A C 1
ATOM 664 O O . LEU A 1 88 ? 13.828 5.816 7.875 1 98.69 88 LEU A O 1
ATOM 668 N N . ALA A 1 89 ? 12.953 5.422 5.875 1 98 89 ALA A N 1
ATOM 669 C CA . ALA A 1 89 ? 13.43 6.652 5.25 1 98 89 ALA A CA 1
ATOM 670 C C . ALA A 1 89 ? 12.617 6.988 4.004 1 98 89 ALA A C 1
ATOM 672 O O . ALA A 1 89 ? 11.969 6.117 3.426 1 98 89 ALA A O 1
ATOM 673 N N . PRO A 1 90 ? 12.617 8.273 3.605 1 97 90 PRO A N 1
ATOM 674 C CA . PRO A 1 90 ? 11.945 8.609 2.346 1 97 90 PRO A CA 1
ATOM 675 C C . PRO A 1 90 ? 12.57 7.902 1.142 1 97 90 PRO A C 1
ATOM 677 O O . PRO A 1 90 ? 13.797 7.879 1 1 97 90 PRO A O 1
ATOM 680 N N . GLY A 1 91 ? 11.711 7.25 0.33 1 97.06 91 GLY A N 1
ATOM 681 C CA . GLY A 1 91 ? 12.188 6.672 -0.915 1 97.06 91 GLY A CA 1
ATOM 682 C C . GLY A 1 91 ? 12.391 7.699 -2.012 1 97.06 91 GLY A C 1
ATOM 683 O O . GLY A 1 91 ? 11.492 8.5 -2.295 1 97.06 91 GLY A O 1
ATOM 684 N N . ARG A 1 92 ? 13.547 7.742 -2.623 1 96.5 92 ARG A N 1
ATOM 685 C CA . ARG A 1 92 ? 13.867 8.664 -3.711 1 96.5 92 ARG A CA 1
ATOM 686 C C . ARG A 1 92 ? 14.664 7.961 -4.805 1 96.5 92 ARG A C 1
ATOM 688 O O . ARG A 1 92 ? 15.406 7.012 -4.531 1 96.5 92 ARG A O 1
ATOM 695 N N . GLY A 1 93 ? 14.469 8.492 -6.035 1 96.69 93 GLY A N 1
ATOM 696 C CA . GLY A 1 93 ? 15.195 7.887 -7.141 1 96.69 93 GLY A CA 1
ATOM 697 C C . GLY A 1 93 ? 14.797 6.445 -7.395 1 96.69 93 GLY A C 1
ATOM 698 O O . GLY A 1 93 ? 13.703 6.023 -7.027 1 96.69 93 GLY A O 1
ATOM 699 N N . ARG A 1 94 ? 15.672 5.777 -8.109 1 98.38 94 ARG A N 1
ATOM 700 C CA . ARG A 1 94 ? 15.414 4.375 -8.438 1 98.38 94 ARG A CA 1
ATOM 701 C C . ARG A 1 94 ? 15.328 3.531 -7.168 1 98.38 94 ARG A C 1
ATOM 703 O O . ARG A 1 94 ? 16.172 3.639 -6.285 1 98.38 94 ARG A O 1
ATOM 710 N N . LEU A 1 95 ? 14.305 2.703 -7.086 1 98.81 95 LEU A N 1
ATOM 711 C CA . LEU A 1 95 ? 14.086 1.817 -5.945 1 98.81 95 LEU A CA 1
ATOM 712 C C . LEU A 1 95 ? 14.141 0.355 -6.375 1 98.81 95 LEU A C 1
ATOM 714 O O . LEU A 1 95 ? 13.633 -0.001 -7.445 1 98.81 95 LEU A O 1
ATOM 718 N N . VAL A 1 96 ? 14.773 -0.436 -5.547 1 98.94 96 VAL A N 1
ATOM 719 C CA . VAL A 1 96 ? 14.852 -1.879 -5.75 1 98.94 96 VAL A CA 1
ATOM 720 C C . VAL A 1 96 ? 14.242 -2.602 -4.547 1 98.94 96 VAL A C 1
ATOM 722 O O . VAL A 1 96 ? 14.641 -2.363 -3.406 1 98.94 96 VAL A O 1
ATOM 725 N N . ALA A 1 97 ? 13.266 -3.439 -4.801 1 98.94 97 ALA A N 1
ATOM 726 C CA . ALA A 1 97 ? 12.625 -4.234 -3.756 1 98.94 97 ALA A CA 1
ATOM 727 C C . ALA A 1 97 ? 13.008 -5.707 -3.877 1 98.94 97 ALA A C 1
ATOM 729 O O . ALA A 1 97 ? 12.812 -6.32 -4.93 1 98.94 97 ALA A O 1
ATOM 730 N N . ASP A 1 98 ? 13.469 -6.238 -2.787 1 98.94 98 ASP A N 1
ATOM 731 C CA . ASP A 1 98 ? 13.812 -7.652 -2.73 1 98.94 98 ASP A CA 1
ATOM 732 C C . ASP A 1 98 ? 12.867 -8.414 -1.803 1 98.94 98 ASP A C 1
ATOM 734 O O . ASP A 1 98 ? 12.617 -7.984 -0.675 1 98.94 98 ASP A O 1
ATOM 738 N N . GLY A 1 99 ? 12.328 -9.508 -2.285 1 98.94 99 GLY A N 1
ATOM 739 C CA . GLY A 1 99 ? 11.453 -10.367 -1.508 1 98.94 99 GLY A CA 1
ATOM 740 C C . GLY A 1 99 ? 11.961 -11.797 -1.416 1 98.94 99 GLY A C 1
ATOM 741 O O . GLY A 1 99 ? 12.672 -12.273 -2.305 1 98.94 99 GLY A O 1
ATOM 742 N N . GLU A 1 100 ? 11.531 -12.43 -0.393 1 98.94 100 GLU A N 1
ATOM 743 C CA . GLU A 1 100 ? 11.891 -13.82 -0.169 1 98.94 100 GLU A CA 1
ATOM 744 C C . GLU A 1 100 ? 10.789 -14.57 0.576 1 98.94 100 GLU A C 1
ATOM 746 O O . GLU A 1 100 ? 10.227 -14.047 1.539 1 98.94 100 GLU A O 1
ATOM 751 N N . CYS A 1 101 ? 10.531 -15.766 0.076 1 98.94 101 CYS A N 1
ATOM 752 C CA . CYS A 1 101 ? 9.656 -16.688 0.804 1 98.94 101 CYS A CA 1
ATOM 753 C C . CYS A 1 101 ? 10.445 -17.5 1.822 1 98.94 101 CYS A C 1
ATOM 755 O O . CYS A 1 101 ? 11.297 -18.312 1.45 1 98.94 101 CYS A O 1
ATOM 757 N N . LEU A 1 102 ? 10.125 -17.359 3.055 1 98.81 102 LEU A N 1
ATOM 758 C CA . LEU A 1 102 ? 10.875 -17.984 4.141 1 98.81 102 LEU A CA 1
ATOM 759 C C . LEU A 1 102 ? 10.359 -19.391 4.422 1 98.81 102 LEU A C 1
ATOM 761 O O . LEU A 1 102 ? 11.133 -20.281 4.785 1 98.81 102 LEU A O 1
ATOM 765 N N . HIS A 1 103 ? 9.039 -19.484 4.297 1 97.75 103 HIS A N 1
ATOM 766 C CA . HIS A 1 103 ? 8.352 -20.719 4.652 1 97.75 103 HIS A CA 1
ATOM 767 C C . HIS A 1 103 ? 7 -20.828 3.955 1 97.75 103 HIS A C 1
ATOM 769 O O . HIS A 1 103 ? 6.375 -19.797 3.652 1 97.75 103 HIS A O 1
ATOM 775 N N . ALA A 1 104 ? 6.66 -22.031 3.643 1 97.75 104 ALA A N 1
ATOM 776 C CA . ALA A 1 104 ? 5.32 -22.281 3.121 1 97.75 104 ALA A CA 1
ATOM 777 C C . ALA A 1 104 ? 4.75 -23.594 3.678 1 97.75 104 ALA A C 1
ATOM 779 O O . ALA A 1 104 ? 5.434 -24.609 3.699 1 97.75 104 ALA A O 1
ATOM 780 N N . GLU A 1 105 ? 3.617 -23.469 4.16 1 96.5 105 GLU A N 1
ATOM 781 C CA . GLU A 1 105 ? 2.916 -24.625 4.711 1 96.5 105 GLU A CA 1
ATOM 782 C C . GLU A 1 105 ? 1.403 -24.438 4.648 1 96.5 105 GLU A C 1
ATOM 784 O O . GLU A 1 105 ? 0.905 -23.312 4.801 1 96.5 105 GLU A O 1
ATOM 789 N N . ASP A 1 106 ? 0.72 -25.562 4.371 1 96.56 106 ASP A N 1
ATOM 790 C CA . ASP A 1 106 ? -0.738 -25.609 4.414 1 96.56 106 ASP A CA 1
ATOM 791 C C . ASP A 1 106 ? -1.352 -24.469 3.594 1 96.56 106 ASP A C 1
ATOM 793 O O . ASP A 1 106 ? -2.264 -23.781 4.059 1 96.56 106 ASP A O 1
ATOM 797 N N . GLY A 1 107 ? -0.759 -24.172 2.461 1 97.94 107 GLY A N 1
ATOM 798 C CA . GLY A 1 107 ? -1.343 -23.25 1.501 1 97.94 107 GLY A CA 1
ATOM 799 C C . GLY A 1 107 ? -1.044 -21.797 1.814 1 97.94 107 GLY A C 1
ATOM 800 O O . GLY A 1 107 ? -1.633 -20.891 1.218 1 97.94 107 GLY A O 1
ATOM 801 N N . VAL A 1 108 ? -0.173 -21.609 2.816 1 98.62 108 VAL A N 1
ATOM 802 C CA . VAL A 1 108 ? 0.183 -20.234 3.18 1 98.62 108 VAL A CA 1
ATOM 803 C C . VAL A 1 108 ? 1.696 -20.062 3.084 1 98.62 108 VAL A C 1
ATOM 805 O O . VAL A 1 108 ? 2.461 -20.922 3.508 1 98.62 108 VAL A O 1
ATOM 808 N N . ALA A 1 109 ? 2.109 -18.969 2.531 1 98.88 109 ALA A N 1
ATOM 809 C CA . ALA A 1 109 ? 3.523 -18.609 2.436 1 98.88 109 ALA A CA 1
ATOM 810 C C . ALA A 1 109 ? 3.85 -17.422 3.326 1 98.88 109 ALA A C 1
ATOM 812 O O . ALA A 1 109 ? 3.121 -16.422 3.33 1 98.88 109 ALA A O 1
ATOM 813 N N . TRP A 1 110 ? 4.926 -17.516 4.039 1 98.88 110 TRP A N 1
ATOM 814 C CA . TRP A 1 110 ? 5.445 -16.422 4.855 1 98.88 110 TRP A CA 1
ATOM 815 C C . TRP A 1 110 ? 6.691 -15.82 4.219 1 98.88 110 TRP A C 1
ATOM 817 O O . TRP A 1 110 ? 7.648 -16.531 3.908 1 98.88 110 TRP A O 1
ATOM 827 N N . CYS A 1 111 ? 6.648 -14.531 4.047 1 98.94 111 CYS A N 1
ATOM 828 C CA . CYS A 1 111 ? 7.684 -13.867 3.262 1 98.94 111 CYS A CA 1
ATOM 829 C C . CYS A 1 111 ? 8.18 -12.609 3.965 1 98.94 111 CYS A C 1
ATOM 831 O O . CYS A 1 111 ? 7.543 -12.117 4.895 1 98.94 111 CYS A O 1
ATOM 833 N N . ARG A 1 112 ? 9.32 -12.125 3.531 1 98.94 112 ARG A N 1
ATOM 834 C CA . ARG A 1 112 ? 9.859 -10.828 3.92 1 98.94 112 ARG A CA 1
ATOM 835 C C . ARG A 1 112 ? 10.414 -10.078 2.711 1 98.94 112 ARG A C 1
ATOM 837 O O . ARG A 1 112 ? 10.703 -10.688 1.678 1 98.94 112 ARG A O 1
ATOM 844 N N . ALA A 1 113 ? 10.516 -8.766 2.848 1 98.94 113 ALA A N 1
ATOM 845 C CA . ALA A 1 113 ? 11.031 -7.953 1.754 1 98.94 113 ALA A CA 1
ATOM 846 C C . ALA A 1 113 ? 11.648 -6.66 2.277 1 98.94 113 ALA A C 1
ATOM 848 O O . ALA A 1 113 ? 11.414 -6.273 3.426 1 98.94 113 ALA A O 1
ATOM 849 N N . SER A 1 114 ? 12.438 -6.062 1.459 1 98.94 114 SER A N 1
ATOM 850 C CA . SER A 1 114 ? 12.977 -4.73 1.709 1 98.94 114 SER A CA 1
ATOM 851 C C . SER A 1 114 ? 13.055 -3.914 0.423 1 98.94 114 SER A C 1
ATOM 853 O O . SER A 1 114 ? 13.039 -4.473 -0.675 1 98.94 114 SER A O 1
ATOM 855 N N . VAL A 1 115 ? 13.078 -2.615 0.575 1 98.94 115 VAL A N 1
ATOM 856 C CA . VAL A 1 115 ? 13.281 -1.68 -0.527 1 98.94 115 VAL A CA 1
ATOM 857 C C . VAL A 1 115 ? 14.531 -0.841 -0.272 1 98.94 115 VAL A C 1
ATOM 859 O O . VAL A 1 115 ? 14.703 -0.292 0.818 1 98.94 115 VAL A O 1
ATOM 862 N N . GLN A 1 116 ? 15.297 -0.734 -1.266 1 98.81 116 GLN A N 1
ATOM 863 C CA . GLN A 1 116 ? 16.5 0.094 -1.19 1 98.81 116 GLN A CA 1
ATOM 864 C C . GLN A 1 116 ? 16.5 1.157 -2.285 1 98.81 116 GLN A C 1
ATOM 866 O O . GLN A 1 116 ? 15.938 0.945 -3.365 1 98.81 116 GLN A O 1
ATOM 871 N N . ASP A 1 117 ? 17.188 2.268 -1.979 1 97.69 117 ASP A N 1
ATOM 872 C CA . ASP A 1 117 ? 17.375 3.297 -2.998 1 97.69 117 ASP A CA 1
ATOM 873 C C . ASP A 1 117 ? 18.703 3.115 -3.729 1 97.69 117 ASP A C 1
ATOM 875 O O . ASP A 1 117 ? 19.359 2.09 -3.57 1 97.69 117 ASP A O 1
ATOM 879 N N . ALA A 1 118 ? 19.031 4.051 -4.613 1 95 118 ALA A N 1
ATOM 880 C CA . ALA A 1 118 ? 20.203 3.922 -5.492 1 95 118 ALA A CA 1
ATOM 881 C C . ALA A 1 118 ? 21.5 3.906 -4.691 1 95 118 ALA A C 1
ATOM 883 O O . ALA A 1 118 ? 22.516 3.387 -5.156 1 95 118 ALA A O 1
ATOM 884 N N . ASP A 1 119 ? 21.469 4.465 -3.502 1 95.69 119 ASP A N 1
ATOM 885 C CA . ASP A 1 119 ? 22.656 4.531 -2.66 1 95.69 119 ASP A CA 1
ATOM 886 C C . ASP A 1 119 ? 22.766 3.295 -1.767 1 95.69 119 ASP A C 1
ATOM 888 O O . ASP A 1 119 ? 23.688 3.197 -0.943 1 95.69 119 ASP A O 1
ATOM 892 N N . GLY A 1 120 ? 21.875 2.43 -1.853 1 96.62 120 GLY A N 1
ATOM 893 C CA . GLY A 1 120 ? 21.891 1.206 -1.068 1 96.62 120 GLY A CA 1
ATOM 894 C C . GLY A 1 120 ? 21.234 1.358 0.292 1 96.62 120 GLY A C 1
ATOM 895 O O . GLY A 1 120 ? 21.234 0.425 1.097 1 96.62 120 GLY A O 1
ATOM 896 N N . GLN A 1 121 ? 20.672 2.49 0.554 1 98 121 GLN A N 1
ATOM 897 C CA . GLN A 1 121 ? 19.953 2.709 1.807 1 98 121 GLN A CA 1
ATOM 898 C C . GLN A 1 121 ? 18.594 2.004 1.797 1 98 121 GLN A C 1
ATOM 900 O O . GLN A 1 121 ? 17.828 2.148 0.848 1 98 121 GLN A O 1
ATOM 905 N N . VAL A 1 122 ? 18.344 1.224 2.926 1 98.81 122 VAL A N 1
ATOM 906 C CA . VAL A 1 122 ? 17.016 0.604 3.066 1 98.81 122 VAL A CA 1
ATOM 907 C C . VAL A 1 122 ? 15.992 1.659 3.471 1 98.81 122 VAL A C 1
ATOM 909 O O . VAL A 1 122 ? 16.172 2.357 4.473 1 98.81 122 VAL A O 1
ATOM 912 N N . VAL A 1 123 ? 14.93 1.731 2.703 1 98.75 123 VAL A N 1
ATOM 913 C CA . VAL A 1 123 ? 13.953 2.779 3 1 98.75 123 VAL A CA 1
ATOM 914 C C . VAL A 1 123 ? 12.688 2.156 3.572 1 98.75 123 VAL A C 1
ATOM 916 O O . VAL A 1 123 ? 11.852 2.857 4.156 1 98.75 123 VAL A O 1
ATOM 919 N N . ALA A 1 124 ? 12.484 0.838 3.402 1 98.94 124 ALA A N 1
ATOM 920 C CA . ALA A 1 124 ? 11.352 0.125 3.982 1 98.94 124 ALA A CA 1
ATOM 921 C C . ALA A 1 124 ? 11.656 -1.361 4.137 1 98.94 124 ALA A C 1
ATOM 923 O O . ALA A 1 124 ? 12.484 -1.911 3.4 1 98.94 124 ALA A O 1
ATOM 924 N N . ARG A 1 125 ? 11.008 -1.969 5.066 1 98.94 125 ARG A N 1
ATOM 925 C CA . ARG A 1 125 ? 11.031 -3.408 5.309 1 98.94 125 ARG A CA 1
ATOM 926 C C . ARG A 1 125 ? 9.625 -3.936 5.586 1 98.94 125 ARG A C 1
ATOM 928 O O . ARG A 1 125 ? 8.781 -3.219 6.129 1 98.94 125 ARG A O 1
ATOM 935 N N . ALA A 1 126 ? 9.477 -5.219 5.258 1 98.94 126 ALA A N 1
ATOM 936 C CA . ALA A 1 126 ? 8.133 -5.758 5.477 1 98.94 126 ALA A CA 1
ATOM 937 C C . ALA A 1 126 ? 8.18 -7.27 5.668 1 98.94 126 ALA A C 1
ATOM 939 O O . ALA A 1 126 ? 9.156 -7.926 5.293 1 98.94 126 ALA A O 1
ATOM 940 N N . GLN A 1 127 ? 7.184 -7.75 6.246 1 98.88 127 GLN A N 1
ATOM 941 C CA . GLN A 1 127 ? 6.844 -9.164 6.293 1 98.88 127 GLN A CA 1
ATOM 942 C C . GLN A 1 127 ? 5.355 -9.383 6.031 1 98.88 127 GLN A C 1
ATOM 944 O O . GLN A 1 127 ? 4.547 -8.469 6.223 1 98.88 127 GLN A O 1
ATOM 949 N N . GLY A 1 128 ? 5.035 -10.562 5.574 1 98.81 128 GLY A N 1
ATOM 950 C CA . GLY A 1 128 ? 3.643 -10.836 5.266 1 98.81 128 GLY A CA 1
ATOM 951 C C . GLY A 1 128 ? 3.359 -12.305 5.035 1 98.81 128 GLY A C 1
ATOM 952 O O . GLY A 1 128 ? 4.285 -13.109 4.938 1 98.81 128 GLY A O 1
ATOM 953 N N . ALA A 1 129 ? 2.102 -12.602 5.055 1 98.94 129 ALA A N 1
ATOM 954 C CA . ALA A 1 129 ? 1.602 -13.938 4.75 1 98.94 129 ALA A CA 1
ATOM 955 C C . ALA A 1 129 ? 0.676 -13.914 3.537 1 98.94 129 ALA A C 1
ATOM 957 O O . ALA A 1 129 ? -0.117 -12.984 3.369 1 98.94 129 ALA A O 1
ATOM 958 N N . PHE A 1 130 ? 0.763 -14.938 2.764 1 98.81 130 PHE A N 1
ATOM 959 C CA . PHE A 1 130 ? 0.034 -15.016 1.504 1 98.81 130 PHE A CA 1
ATOM 960 C C . PHE A 1 130 ? -0.666 -16.359 1.368 1 98.81 130 PHE A C 1
ATOM 962 O O . PHE A 1 130 ? -0.062 -17.406 1.609 1 98.81 130 PHE A O 1
ATOM 969 N N . ARG A 1 131 ? -1.876 -16.312 0.977 1 98.62 131 ARG A N 1
ATOM 970 C CA . ARG A 1 131 ? -2.623 -17.547 0.704 1 98.62 131 ARG A CA 1
ATOM 971 C C . ARG A 1 131 ? -2.543 -17.906 -0.773 1 98.62 131 ARG A C 1
ATOM 973 O O . ARG A 1 131 ? -2.824 -17.078 -1.643 1 98.62 131 ARG A O 1
ATOM 980 N N . TYR A 1 132 ? -2.193 -19.125 -1.047 1 98.25 132 TYR A N 1
ATOM 981 C CA . TYR A 1 132 ? -2.17 -19.609 -2.42 1 98.25 132 TYR A CA 1
ATOM 982 C C . TYR A 1 132 ? -3.58 -19.875 -2.93 1 98.25 132 TYR A C 1
ATOM 984 O O . TYR A 1 132 ? -4.438 -20.359 -2.178 1 98.25 132 TYR A O 1
ATOM 992 N N . LEU A 1 133 ? -3.826 -19.578 -4.113 1 96.5 133 LEU A N 1
ATOM 993 C CA . LEU A 1 133 ? -5.074 -19.828 -4.82 1 96.5 133 LEU A CA 1
ATOM 994 C C . LEU A 1 133 ? -4.809 -20.406 -6.207 1 96.5 133 LEU A C 1
ATOM 996 O O . LEU A 1 133 ? -3.736 -20.188 -6.777 1 96.5 133 LEU A O 1
ATOM 1000 N N . PRO A 1 134 ? -5.77 -21.156 -6.727 1 94.38 134 PRO A N 1
ATOM 1001 C CA . PRO A 1 134 ? -5.617 -21.562 -8.125 1 94.38 134 PRO A CA 1
ATOM 1002 C C . PRO A 1 134 ? -5.523 -20.375 -9.078 1 94.38 134 PRO A C 1
ATOM 1004 O O . PRO A 1 134 ? -6.094 -19.312 -8.797 1 94.38 134 PRO A O 1
ATOM 1007 N N . LEU A 1 135 ? -4.785 -20.516 -10.172 1 93.5 135 LEU A N 1
ATOM 1008 C CA . LEU A 1 135 ? -4.738 -19.484 -11.203 1 93.5 135 LEU A CA 1
ATOM 1009 C C . LEU A 1 135 ? -6.113 -19.281 -11.828 1 93.5 135 LEU A C 1
ATOM 1011 O O . LEU A 1 135 ? -6.883 -20.234 -11.969 1 93.5 135 LEU A O 1
ATOM 1015 N N . PRO A 1 136 ? -6.441 -17.984 -12.141 1 88.19 136 PRO A N 1
ATOM 1016 C CA . PRO A 1 136 ? -7.715 -17.797 -12.844 1 88.19 136 PRO A CA 1
ATOM 1017 C C . PRO A 1 136 ? -7.816 -18.625 -14.117 1 88.19 136 PRO A C 1
ATOM 1019 O O . PRO A 1 136 ? -6.84 -18.734 -14.867 1 88.19 136 PRO A O 1
ATOM 1022 N N . GLY A 1 137 ? -8.961 -19.078 -14.398 1 76.81 137 GLY A N 1
ATOM 1023 C CA . GLY A 1 137 ? -9.18 -19.922 -15.562 1 76.81 137 GLY A CA 1
ATOM 1024 C C . GLY A 1 137 ? -8.641 -21.328 -15.398 1 76.81 137 GLY A C 1
ATOM 1025 O O . GLY A 1 137 ? -8.852 -22.188 -16.266 1 76.81 137 GLY A O 1
ATOM 1026 N N . GLY A 1 138 ? -7.684 -21.5 -14.578 1 63.22 138 GLY A N 1
ATOM 1027 C CA . GLY A 1 138 ? -7.137 -22.828 -14.359 1 63.22 138 GLY A CA 1
ATOM 1028 C C . GLY A 1 138 ? -8.109 -23.766 -13.664 1 63.22 138 GLY A C 1
ATOM 1029 O O . GLY A 1 138 ? -9.023 -23.328 -12.969 1 63.22 138 GLY A O 1
ATOM 1030 N N . ALA A 1 139 ? -8.406 -24.922 -14.297 1 51.16 139 ALA A N 1
ATOM 1031 C CA . ALA A 1 139 ? -9.25 -25.969 -13.734 1 51.16 139 ALA A CA 1
ATOM 1032 C C . ALA A 1 139 ? -8.992 -26.125 -12.234 1 51.16 139 ALA A C 1
ATOM 1034 O O . ALA A 1 139 ? -7.848 -26.047 -11.789 1 51.16 139 ALA A O 1
ATOM 1035 N N . ALA A 1 140 ? -9.93 -25.641 -11.438 1 49.06 140 ALA A N 1
ATOM 1036 C CA . ALA A 1 140 ? -9.891 -25.938 -10.008 1 49.06 140 ALA A CA 1
ATOM 1037 C C . ALA A 1 140 ? -9.195 -27.266 -9.742 1 49.06 140 ALA A C 1
ATOM 1039 O O . ALA A 1 140 ? -9.672 -28.328 -10.188 1 49.06 140 ALA A O 1
ATOM 1040 N N . SER A 1 141 ? -7.902 -27.391 -9.938 1 42.16 141 SER A N 1
ATOM 1041 C CA . SER A 1 141 ? -7.434 -28.719 -9.555 1 42.16 141 SER A CA 1
ATOM 1042 C C . SER A 1 141 ? -8.086 -29.172 -8.258 1 42.16 141 SER A C 1
ATOM 1044 O O . SER A 1 141 ? -8.047 -28.469 -7.254 1 42.16 141 SER A O 1
ATOM 1046 N N . ALA A 1 142 ? -9.078 -29.906 -8.312 1 37.88 142 ALA A N 1
ATOM 1047 C CA . ALA A 1 142 ? -9.734 -30.625 -7.223 1 37.88 142 ALA A CA 1
ATOM 1048 C C . ALA A 1 142 ? -8.719 -31.125 -6.199 1 37.88 142 ALA A C 1
ATOM 1050 O O . ALA A 1 142 ? -7.742 -31.797 -6.559 1 37.88 142 ALA A O 1
ATOM 1051 N N . ALA A 1 143 ? -8.336 -30.344 -5.168 1 39.72 143 ALA A N 1
ATOM 1052 C CA . ALA A 1 143 ? -7.625 -31.031 -4.09 1 39.72 143 ALA A CA 1
ATOM 1053 C C . ALA A 1 143 ? -8.062 -32.5 -3.994 1 39.72 143 ALA A C 1
ATOM 1055 O O . ALA A 1 143 ? -9.25 -32.781 -4.066 1 39.72 143 ALA A O 1
ATOM 1056 N N . PRO A 1 144 ? -7.199 -33.438 -4.398 1 36.88 144 PRO A N 1
ATOM 1057 C CA . PRO A 1 144 ? -7.676 -34.812 -4.211 1 36.88 144 PRO A CA 1
ATOM 1058 C C . PRO A 1 144 ? -8.414 -35 -2.889 1 36.88 144 PRO A C 1
ATOM 1060 O O . PRO A 1 144 ? -7.957 -34.531 -1.849 1 36.88 144 PRO A O 1
ATOM 1063 N N . GLY A 1 145 ? -9.641 -34.719 -2.85 1 35 145 GLY A N 1
ATOM 1064 C CA . GLY A 1 145 ? -10.445 -35.031 -1.69 1 35 145 GLY A CA 1
ATOM 1065 C C . GLY A 1 145 ? -9.953 -36.25 -0.949 1 35 145 GLY A C 1
ATOM 1066 O O . GLY A 1 145 ? -9.609 -37.281 -1.568 1 35 145 GLY A O 1
ATOM 1067 N N . ALA A 1 146 ? -9.164 -36.031 0.196 1 34.97 146 ALA A N 1
ATOM 1068 C CA . ALA A 1 146 ? -8.82 -37.125 1.105 1 34.97 146 ALA A CA 1
ATOM 1069 C C . ALA A 1 146 ? -9.914 -38.188 1.123 1 34.97 146 ALA A C 1
ATOM 1071 O O . ALA A 1 146 ? -11.086 -37.875 1.347 1 34.97 146 ALA A O 1
ATOM 1072 N N . SER A 1 147 ? -9.781 -39.156 0.226 1 34.38 147 SER A N 1
ATOM 1073 C CA . SER A 1 147 ? -10.578 -40.375 0.335 1 34.38 147 SER A CA 1
ATOM 1074 C C . SER A 1 147 ? -10.891 -40.688 1.791 1 34.38 147 SER A C 1
ATOM 1076 O O . SER A 1 147 ? -9.992 -40.688 2.641 1 34.38 147 SER A O 1
AT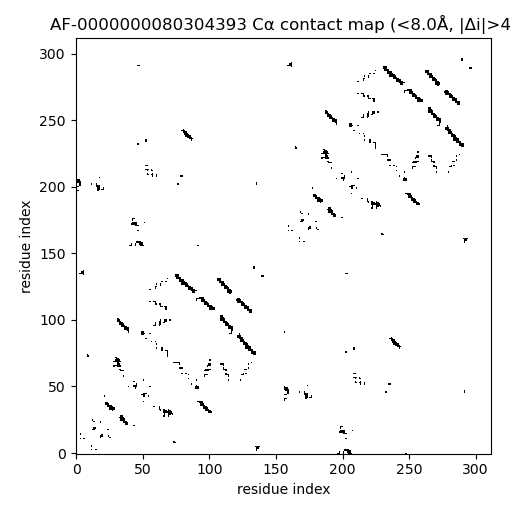OM 1078 N N . SER A 1 148 ? -12.156 -40.562 2.146 1 34.41 148 SER A N 1
ATOM 1079 C CA . SER A 1 148 ? -12.914 -40.781 3.373 1 34.41 148 SER A CA 1
ATOM 1080 C C . SER A 1 148 ? -12.312 -41.906 4.195 1 34.41 148 SER A C 1
ATOM 1082 O O . SER A 1 148 ? -11.375 -42.594 3.748 1 34.41 148 SER A O 1
ATOM 1084 N N . ASN A 1 149 ? -13.141 -42.75 4.828 1 35.06 149 ASN A N 1
ATOM 1085 C CA . ASN A 1 149 ? -13.461 -43.5 6.043 1 35.06 149 ASN A CA 1
ATOM 1086 C C . ASN A 1 149 ? -12.828 -44.875 6.051 1 35.06 149 ASN A C 1
ATOM 1088 O O . ASN A 1 149 ? -13.414 -45.812 5.527 1 35.06 149 ASN A O 1
ATOM 1092 N N . ASP A 1 150 ? -11.57 -44.969 5.684 1 37.78 150 ASP A N 1
ATOM 1093 C CA . ASP A 1 150 ? -11.172 -46.375 5.867 1 37.78 150 ASP A CA 1
ATOM 1094 C C . ASP A 1 150 ? -11.328 -46.812 7.324 1 37.78 150 ASP A C 1
ATOM 1096 O O . ASP A 1 150 ? -10.578 -46.344 8.195 1 37.78 150 ASP A O 1
ATOM 1100 N N . ARG A 1 151 ? -12.625 -46.844 7.883 1 37 151 ARG A N 1
ATOM 1101 C CA . ARG A 1 151 ? -12.977 -47.438 9.164 1 37 151 ARG A CA 1
ATOM 1102 C C . ARG A 1 151 ? -12.227 -48.75 9.375 1 37 151 ARG A C 1
ATOM 1104 O O . ARG A 1 151 ? -12.336 -49.688 8.57 1 37 151 ARG A O 1
ATOM 1111 N N . PRO A 1 152 ? -11.117 -48.625 10.047 1 39.56 152 PRO A N 1
ATOM 1112 C CA . PRO A 1 152 ? -10.453 -49.875 10.328 1 39.56 152 PRO A CA 1
ATOM 1113 C C . PRO A 1 152 ? -11.406 -50.938 10.852 1 39.56 152 PRO A C 1
ATOM 1115 O O . PRO A 1 152 ? -12.289 -50.656 11.664 1 39.56 152 PRO A O 1
ATOM 1118 N N . GLU A 1 153 ? -11.922 -51.781 10.039 1 38.47 153 GLU A N 1
ATOM 1119 C CA . GLU A 1 153 ? -12.734 -52.938 10.398 1 38.47 153 GLU A CA 1
ATOM 1120 C C . GLU A 1 153 ? -12.219 -53.594 11.672 1 38.47 153 GLU A C 1
ATOM 1122 O O . GLU A 1 153 ? -11.039 -53.969 11.758 1 38.47 153 GLU A O 1
ATOM 1127 N N . THR A 1 154 ? -12.664 -53.062 12.914 1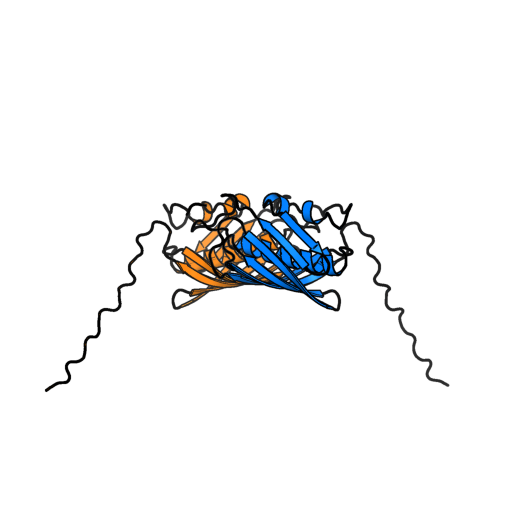 41 154 THR A N 1
ATOM 1128 C CA . THR A 1 154 ? -12.414 -53.812 14.141 1 41 154 THR A CA 1
ATOM 1129 C C . THR A 1 154 ? -12.555 -55.312 13.898 1 41 154 THR A C 1
ATOM 1131 O O . THR A 1 154 ? -13.586 -55.781 13.398 1 41 154 THR A O 1
ATOM 1134 N N . PRO A 1 155 ? -11.43 -56 13.844 1 43.81 155 PRO A N 1
ATOM 1135 C CA . PRO A 1 155 ? -11.516 -57.438 13.656 1 43.81 155 PRO A CA 1
ATOM 1136 C C . PRO A 1 155 ? -12.664 -58.062 14.438 1 43.81 155 PRO A C 1
ATOM 1138 O O . PRO A 1 155 ? -13.094 -57.531 15.461 1 43.81 155 PRO A O 1
ATOM 1141 N N . ALA A 1 156 ? -13.562 -58.906 13.812 1 36.28 156 ALA A N 1
ATOM 1142 C CA . ALA A 1 156 ? -14.508 -59.688 14.594 1 36.28 156 ALA A CA 1
ATOM 1143 C C . ALA A 1 156 ? -13.82 -60.375 15.773 1 36.28 156 ALA A C 1
ATOM 1145 O O . ALA A 1 156 ? -12.672 -60.781 15.672 1 36.28 156 ALA A O 1
ATOM 1146 N N . MET B 1 1 ? 11.32 14.219 -7.535 1 86.25 1 MET B N 1
ATOM 1147 C CA . MET B 1 1 ? 9.969 14.617 -7.156 1 86.25 1 MET B CA 1
ATOM 1148 C C . MET B 1 1 ? 9.992 15.836 -6.246 1 86.25 1 MET B C 1
ATOM 1150 O O . MET B 1 1 ? 10.938 16.016 -5.477 1 86.25 1 MET B O 1
ATOM 1154 N N . THR B 1 2 ? 8.961 16.688 -6.34 1 87.62 2 THR B N 1
ATOM 1155 C CA . THR B 1 2 ? 8.945 17.953 -5.625 1 87.62 2 THR B CA 1
ATOM 1156 C C . THR B 1 2 ? 7.859 17.969 -4.551 1 87.62 2 THR B C 1
ATOM 1158 O O . THR B 1 2 ? 6.746 17.484 -4.789 1 87.62 2 THR B O 1
ATOM 1161 N N . PRO B 1 3 ? 8.258 18.5 -3.383 1 91.12 3 PRO B N 1
ATOM 1162 C CA . PRO B 1 3 ? 7.215 18.641 -2.361 1 91.12 3 PRO B CA 1
ATOM 1163 C C . PRO B 1 3 ? 6.031 19.469 -2.838 1 91.12 3 PRO B C 1
ATOM 1165 O O . PRO B 1 3 ? 6.188 20.328 -3.709 1 91.12 3 PRO B O 1
ATOM 1168 N N . ILE B 1 4 ? 4.914 19.188 -2.244 1 89.81 4 ILE B N 1
ATOM 1169 C CA . ILE B 1 4 ? 3.713 19.938 -2.584 1 89.81 4 ILE B CA 1
ATOM 1170 C C . ILE B 1 4 ? 3.801 21.344 -1.988 1 89.81 4 ILE B C 1
ATOM 1172 O O . ILE B 1 4 ? 4.184 21.5 -0.828 1 89.81 4 ILE B O 1
ATOM 1176 N N . ALA B 1 5 ? 3.455 22.297 -2.812 1 87 5 ALA B N 1
ATOM 1177 C CA . ALA B 1 5 ? 3.324 23.656 -2.299 1 87 5 ALA B CA 1
ATOM 1178 C C . ALA B 1 5 ? 2.031 23.828 -1.504 1 87 5 ALA B C 1
ATOM 1180 O O . ALA B 1 5 ? 0.936 23.734 -2.064 1 87 5 ALA B O 1
ATOM 1181 N N . VAL B 1 6 ? 2.195 24.125 -0.225 1 86.75 6 VAL B N 1
ATOM 1182 C CA . VAL B 1 6 ? 1.019 24.156 0.638 1 86.75 6 VAL B CA 1
ATOM 1183 C C . VAL B 1 6 ? 0.416 25.562 0.642 1 86.75 6 VAL B C 1
ATOM 1185 O O . VAL B 1 6 ? 1.001 26.484 1.198 1 86.75 6 VAL B O 1
ATOM 1188 N N . ARG B 1 7 ? -0.677 25.734 0.027 1 85.31 7 ARG B N 1
ATOM 1189 C CA . ARG B 1 7 ? -1.415 27 0.049 1 85.31 7 ARG B CA 1
ATOM 1190 C C . ARG B 1 7 ? -2.529 26.969 1.088 1 85.31 7 ARG B C 1
ATOM 1192 O O . ARG B 1 7 ? -2.684 27.891 1.875 1 85.31 7 ARG B O 1
ATOM 1199 N N . ASP B 1 8 ? -3.285 25.906 1.114 1 90.81 8 ASP B N 1
ATOM 1200 C CA . ASP B 1 8 ? -4.316 25.578 2.094 1 90.81 8 ASP B CA 1
ATOM 1201 C C . ASP B 1 8 ? -4.094 24.188 2.682 1 90.81 8 ASP B C 1
ATOM 1203 O O . ASP B 1 8 ? -4.328 23.188 2.01 1 90.81 8 ASP B O 1
ATOM 1207 N N . PRO B 1 9 ? -3.652 24.125 3.916 1 90.62 9 PRO B N 1
ATOM 1208 C CA . PRO B 1 9 ? -3.328 22.844 4.523 1 90.62 9 PRO B CA 1
ATOM 1209 C C . PRO B 1 9 ? -4.465 21.828 4.402 1 90.62 9 PRO B C 1
ATOM 1211 O O . PRO B 1 9 ? -4.219 20.625 4.328 1 90.62 9 PRO B O 1
ATOM 1214 N N . ARG B 1 10 ? -5.68 22.328 4.34 1 91 10 ARG B N 1
ATOM 1215 C CA . ARG B 1 10 ? -6.836 21.438 4.285 1 91 10 ARG B CA 1
ATOM 1216 C C . ARG B 1 10 ? -7.008 20.844 2.889 1 91 10 ARG B C 1
ATOM 1218 O O . ARG B 1 10 ? -7.754 19.875 2.703 1 91 10 ARG B O 1
ATOM 1225 N N . ARG B 1 11 ? -6.246 21.391 1.925 1 91.69 11 ARG B N 1
ATOM 1226 C CA . ARG B 1 11 ? -6.41 20.969 0.539 1 91.69 11 ARG B CA 1
ATOM 1227 C C . ARG B 1 11 ? -5.176 20.219 0.046 1 91.69 11 ARG B C 1
ATOM 1229 O O . ARG B 1 11 ? -5.086 19.859 -1.132 1 91.69 11 ARG B O 1
ATOM 1236 N N . VAL B 1 12 ? -4.273 19.984 0.974 1 91.75 12 VAL B N 1
ATOM 1237 C CA . VAL B 1 12 ? -3.027 19.312 0.62 1 91.75 12 VAL B CA 1
ATOM 1238 C C . VAL B 1 12 ? -3.328 17.938 0.038 1 91.75 12 VAL B C 1
ATOM 1240 O O . VAL B 1 12 ? -2.748 17.547 -0.977 1 91.75 12 VAL B O 1
ATOM 1243 N N . PHE B 1 13 ? -4.32 17.25 0.636 1 93.69 13 PHE B N 1
ATOM 1244 C CA . PHE B 1 13 ? -4.703 15.922 0.195 1 93.69 13 PHE B CA 1
ATOM 1245 C C . PHE B 1 13 ? -4.996 15.906 -1.3 1 93.69 13 PHE B C 1
ATOM 1247 O O . PHE B 1 13 ? -4.562 15 -2.016 1 93.69 13 PHE B O 1
ATOM 1254 N N . ASP B 1 14 ? -5.684 16.891 -1.776 1 92.56 14 ASP B N 1
ATOM 1255 C CA . ASP B 1 14 ? -6.156 16.953 -3.156 1 92.56 14 ASP B CA 1
ATOM 1256 C C . ASP B 1 14 ? -4.996 17.156 -4.125 1 92.56 14 ASP B C 1
ATOM 1258 O O . ASP B 1 14 ? -5.137 16.938 -5.328 1 92.56 14 ASP B O 1
ATOM 1262 N N . GLU B 1 15 ? -3.891 17.594 -3.588 1 93.25 15 GLU B N 1
ATOM 1263 C CA . GLU B 1 15 ? -2.754 17.938 -4.434 1 93.25 15 GLU B CA 1
ATOM 1264 C C . GLU B 1 15 ? -1.71 16.812 -4.438 1 93.25 15 GLU B C 1
ATOM 1266 O O . GLU B 1 15 ? -0.727 16.891 -5.18 1 93.25 15 GLU B O 1
ATOM 1271 N N . VAL B 1 16 ? -1.918 15.812 -3.629 1 95.38 16 VAL B N 1
ATOM 1272 C CA . VAL B 1 16 ? -0.979 14.703 -3.576 1 95.38 16 VAL B CA 1
ATOM 1273 C C . VAL B 1 16 ? -1.022 13.93 -4.891 1 95.38 16 VAL B C 1
ATOM 1275 O O . VAL B 1 16 ? -2.045 13.328 -5.23 1 95.38 16 VAL B O 1
ATOM 1278 N N . PRO B 1 17 ? 0.06 13.828 -5.625 1 96.94 17 PRO B N 1
ATOM 1279 C CA . PRO B 1 17 ? 0.038 13.234 -6.969 1 96.94 17 PRO B CA 1
ATOM 1280 C C . PRO B 1 17 ? -0.483 11.797 -6.973 1 96.94 17 PRO B C 1
ATOM 1282 O O . PRO B 1 17 ? -1.275 11.43 -7.844 1 96.94 17 PRO B O 1
ATOM 1285 N N . PHE B 1 18 ? -0.074 11.008 -6.012 1 98.06 18 PHE B N 1
ATOM 1286 C CA . PHE B 1 18 ? -0.473 9.602 -6.02 1 98.06 18 PHE B CA 1
ATOM 1287 C C . PHE B 1 18 ? -1.966 9.461 -5.746 1 98.06 18 PHE B C 1
ATOM 1289 O O . PHE B 1 18 ? -2.623 8.578 -6.301 1 98.06 18 PHE B O 1
ATOM 1296 N N . MET B 1 19 ? -2.537 10.297 -4.918 1 97.62 19 MET B N 1
ATOM 1297 C CA . MET B 1 19 ? -3.979 10.281 -4.68 1 97.62 19 MET B CA 1
ATOM 1298 C C . MET B 1 19 ? -4.742 10.641 -5.953 1 97.62 19 MET B C 1
ATOM 1300 O O . MET B 1 19 ? -5.777 10.047 -6.246 1 97.62 19 MET B O 1
ATOM 1304 N N . ARG B 1 20 ? -4.188 11.594 -6.664 1 97.25 20 ARG B N 1
ATOM 1305 C CA . ARG B 1 20 ? -4.793 11.977 -7.938 1 97.25 20 ARG B CA 1
ATOM 1306 C C . ARG B 1 20 ? -4.723 10.828 -8.938 1 97.25 20 ARG B C 1
ATOM 1308 O O . ARG B 1 20 ? -5.688 10.562 -9.656 1 97.25 20 ARG B O 1
ATOM 1315 N N . LEU B 1 21 ? -3.604 10.211 -8.984 1 97.94 21 LEU B N 1
ATOM 1316 C CA . LEU B 1 21 ? -3.426 9.086 -9.898 1 97.94 21 LEU B CA 1
ATOM 1317 C C . LEU B 1 21 ? -4.457 7.996 -9.633 1 97.94 21 LEU B C 1
ATOM 1319 O O . LEU B 1 21 ? -5.039 7.441 -10.562 1 97.94 21 LEU B O 1
ATOM 1323 N N . LEU B 1 22 ? -4.691 7.734 -8.305 1 98.19 22 LEU B N 1
ATOM 1324 C CA . LEU B 1 22 ? -5.613 6.668 -7.938 1 98.19 22 LEU B CA 1
ATOM 1325 C C . LEU B 1 22 ? -7.059 7.156 -7.988 1 98.19 22 LEU B C 1
ATOM 1327 O O . LEU B 1 22 ? -7.992 6.352 -7.957 1 98.19 22 LEU B O 1
ATOM 1331 N N . GLU B 1 23 ? -7.25 8.43 -8.078 1 98.12 23 GLU B N 1
ATOM 1332 C CA . GLU B 1 23 ? -8.562 9.07 -8.062 1 98.12 23 GLU B CA 1
ATOM 1333 C C . GLU B 1 23 ? -9.312 8.766 -6.77 1 98.12 23 GLU B C 1
ATOM 1335 O O . GLU B 1 23 ? -10.492 8.422 -6.797 1 98.12 23 GLU B O 1
ATOM 1340 N N . VAL B 1 24 ? -8.57 8.797 -5.668 1 98.31 24 VAL B N 1
ATOM 1341 C CA . VAL B 1 24 ? -9.164 8.68 -4.34 1 98.31 24 VAL B CA 1
ATOM 1342 C C . VAL B 1 24 ? -9.758 10.023 -3.918 1 98.31 24 VAL B C 1
ATOM 1344 O O . VAL B 1 24 ? -9.141 11.07 -4.113 1 98.31 24 VAL B O 1
ATOM 1347 N N . ARG B 1 25 ? -10.906 9.922 -3.32 1 98.06 25 ARG B N 1
ATOM 1348 C CA . ARG B 1 25 ? -11.547 11.125 -2.797 1 98.06 25 ARG B CA 1
ATOM 1349 C C . ARG B 1 25 ? -11.609 11.094 -1.273 1 98.06 25 ARG B C 1
ATOM 1351 O O . ARG B 1 25 ? -11.859 10.039 -0.681 1 98.06 25 ARG B O 1
ATOM 1358 N N . ARG B 1 26 ? -11.367 12.188 -0.682 1 98.31 26 ARG B N 1
ATOM 1359 C CA . ARG B 1 26 ? -11.57 12.352 0.752 1 98.31 26 ARG B CA 1
ATOM 1360 C C . ARG B 1 26 ? -12.945 12.945 1.041 1 98.31 26 ARG B C 1
ATOM 1362 O O . ARG B 1 26 ? -13.188 14.133 0.783 1 98.31 26 ARG B O 1
ATOM 1369 N N . ALA B 1 27 ? -13.82 12.141 1.56 1 98.44 27 ALA B N 1
ATOM 1370 C CA . ALA B 1 27 ? -15.172 12.594 1.873 1 98.44 27 ALA B CA 1
ATOM 1371 C C . ALA B 1 27 ? -15.156 13.602 3.02 1 98.44 27 ALA B C 1
ATOM 1373 O O . ALA B 1 27 ? -15.859 14.617 2.969 1 98.44 27 ALA B O 1
ATOM 1374 N N . PHE B 1 28 ? -14.352 13.305 4.074 1 97.81 28 PHE B N 1
ATOM 1375 C CA . PHE B 1 28 ? -14.125 14.266 5.148 1 97.81 28 PHE B CA 1
ATOM 1376 C C . PHE B 1 28 ? -12.852 13.922 5.918 1 97.81 28 PHE B C 1
ATOM 1378 O O . PHE B 1 28 ? -12.312 12.828 5.777 1 97.81 28 PHE B O 1
ATOM 1385 N N . SER B 1 29 ? -12.391 14.805 6.66 1 98.56 29 SER B N 1
ATOM 1386 C CA . SER B 1 29 ? -11.289 14.719 7.609 1 98.56 29 SER B CA 1
ATOM 1387 C C . SER B 1 29 ? -11.398 15.789 8.688 1 98.56 29 SER B C 1
ATOM 1389 O O . SER B 1 29 ? -11.281 16.984 8.398 1 98.56 29 SER B O 1
ATOM 1391 N N . ALA B 1 30 ? -11.656 15.336 9.883 1 98.31 30 ALA B N 1
ATOM 1392 C CA . ALA B 1 30 ? -11.891 16.297 10.961 1 98.31 30 ALA B CA 1
ATOM 1393 C C . ALA B 1 30 ? -11.773 15.625 12.328 1 98.31 30 ALA B C 1
ATOM 1395 O O . ALA B 1 30 ? -12.258 14.508 12.516 1 98.31 30 ALA B O 1
ATOM 1396 N N . GLN B 1 31 ? -11.094 16.328 13.242 1 98.06 31 GLN B N 1
ATOM 1397 C CA . GLN B 1 31 ? -11.086 15.969 14.656 1 98.06 31 GLN B CA 1
ATOM 1398 C C . GLN B 1 31 ? -10.609 14.531 14.852 1 98.06 31 GLN B C 1
ATOM 1400 O O . GLN B 1 31 ? -11.219 13.766 15.602 1 98.06 31 GLN B O 1
ATOM 1405 N N . GLY B 1 32 ? -9.664 14.086 14.086 1 98.75 32 GLY B N 1
ATOM 1406 C CA . GLY B 1 32 ? -9.031 12.789 14.305 1 98.75 32 GLY B CA 1
ATOM 1407 C C . GLY B 1 32 ? -9.734 11.656 13.578 1 98.75 32 GLY B C 1
ATOM 1408 O O . GLY B 1 32 ? -9.5 10.484 13.875 1 98.75 32 GLY B O 1
ATOM 1409 N N . ARG B 1 33 ? -10.664 12.023 12.68 1 98.88 33 ARG B N 1
ATOM 1410 C CA . ARG B 1 33 ? -11.352 11.039 11.844 1 98.88 33 ARG B CA 1
ATOM 1411 C C . ARG B 1 33 ? -11.297 11.43 10.375 1 98.88 33 ARG B C 1
ATOM 1413 O O . ARG B 1 33 ? -11.195 12.609 10.047 1 98.88 33 ARG B O 1
ATOM 1420 N N . ALA B 1 34 ? -11.359 10.414 9.516 1 98.88 34 ALA B N 1
ATOM 1421 C CA . ALA B 1 34 ? -11.375 10.68 8.086 1 98.88 34 ALA B CA 1
ATOM 1422 C C . ALA B 1 34 ? -12.055 9.547 7.324 1 98.88 34 ALA B C 1
ATOM 1424 O O . ALA B 1 34 ? -12.086 8.406 7.793 1 98.88 34 ALA B O 1
ATOM 1425 N N . GLN B 1 35 ? -12.602 9.875 6.203 1 98.94 35 GLN B N 1
ATOM 1426 C CA . GLN B 1 35 ? -13.211 8.906 5.305 1 98.94 35 GLN B CA 1
ATOM 1427 C C . GLN B 1 35 ? -12.773 9.141 3.859 1 98.94 35 GLN B C 1
ATOM 1429 O O . GLN B 1 35 ? -12.805 10.273 3.371 1 98.94 35 GLN B O 1
ATOM 1434 N N . LEU B 1 36 ? -12.383 8.109 3.262 1 98.88 36 LEU B N 1
ATOM 1435 C CA . LEU B 1 36 ? -12.023 8.117 1.846 1 98.88 36 LEU B CA 1
ATOM 1436 C C . LEU B 1 36 ? -13 7.27 1.035 1 98.88 36 LEU B C 1
ATOM 1438 O O . LEU B 1 36 ? -13.57 6.305 1.553 1 98.88 36 LEU B O 1
ATOM 1442 N N . VAL B 1 37 ? -13.148 7.629 -0.217 1 98.81 37 VAL B N 1
ATOM 1443 C CA . VAL B 1 37 ? -13.992 6.883 -1.14 1 98.81 37 VAL B CA 1
ATOM 1444 C C . VAL B 1 37 ? -13.234 6.602 -2.432 1 98.81 37 VAL B C 1
ATOM 1446 O O . VAL B 1 37 ? -12.531 7.473 -2.947 1 98.81 37 VAL B O 1
ATOM 1449 N N . LEU B 1 38 ? -13.375 5.402 -2.936 1 98.69 38 LEU B N 1
ATOM 1450 C CA . LEU B 1 38 ? -12.766 4.992 -4.195 1 98.69 38 LEU B CA 1
ATOM 1451 C C . LEU B 1 38 ? -13.773 4.246 -5.07 1 98.69 38 LEU B C 1
ATOM 1453 O O . LEU B 1 38 ? -14.406 3.293 -4.613 1 98.69 38 LEU B O 1
ATOM 1457 N N . ASP B 1 39 ? -13.977 4.742 -6.195 1 98.19 39 ASP B N 1
ATOM 1458 C CA . ASP B 1 39 ? -14.609 3.98 -7.27 1 98.19 39 ASP B CA 1
ATOM 1459 C C . ASP B 1 39 ? -13.562 3.352 -8.188 1 98.19 39 ASP B C 1
ATOM 1461 O O . ASP B 1 39 ? -13.047 4.008 -9.094 1 98.19 39 ASP B O 1
ATOM 1465 N N . PRO B 1 40 ? -13.297 2.074 -7.926 1 97 40 PRO B N 1
ATOM 1466 C CA . PRO B 1 40 ? -12.141 1.485 -8.602 1 97 40 PRO B CA 1
ATOM 1467 C C . PRO B 1 40 ? -12.352 1.356 -10.109 1 97 40 PRO B C 1
ATOM 1469 O O . PRO B 1 40 ? -13.43 0.97 -10.562 1 97 40 PRO B O 1
ATOM 1472 N N . ARG B 1 41 ? -11.289 1.733 -10.82 1 96.94 41 ARG B N 1
ATOM 1473 C CA . ARG B 1 41 ? -11.211 1.522 -12.266 1 96.94 41 ARG B CA 1
ATOM 1474 C C . ARG B 1 41 ? -10.391 0.28 -12.586 1 96.94 41 ARG B C 1
ATOM 1476 O O . ARG B 1 41 ? -9.648 -0.225 -11.734 1 96.94 41 ARG B O 1
ATOM 1483 N N . PRO B 1 42 ? -10.469 -0.267 -13.836 1 96.44 42 PRO B N 1
ATOM 1484 C CA . PRO B 1 42 ? -9.797 -1.518 -14.203 1 96.44 42 PRO B CA 1
ATOM 1485 C C . PRO B 1 42 ? -8.297 -1.475 -13.953 1 96.44 42 PRO B C 1
ATOM 1487 O O . PRO B 1 42 ? -7.688 -2.498 -13.633 1 96.44 42 PRO B O 1
ATOM 1490 N N . GLU B 1 43 ? -7.672 -0.277 -14.016 1 97.56 43 GLU B N 1
ATOM 1491 C CA . GLU B 1 43 ? -6.227 -0.127 -13.867 1 97.56 43 GLU B CA 1
ATOM 1492 C C . GLU B 1 43 ? -5.785 -0.42 -12.438 1 97.56 43 GLU B C 1
ATOM 1494 O O . GLU B 1 43 ? -4.594 -0.616 -12.18 1 97.56 43 GLU B O 1
ATOM 1499 N N . LEU B 1 44 ? -6.754 -0.516 -11.516 1 98.25 44 LEU B N 1
ATOM 1500 C CA . LEU B 1 44 ? -6.414 -0.732 -10.109 1 98.25 44 LEU B CA 1
ATOM 1501 C C . LEU B 1 44 ? -6.594 -2.199 -9.727 1 98.25 44 LEU B C 1
ATOM 1503 O O . LEU B 1 44 ? -6.555 -2.545 -8.547 1 98.25 44 LEU B O 1
ATOM 1507 N N . GLY B 1 45 ? -6.781 -3.078 -10.719 1 97 45 GLY B N 1
ATOM 1508 C CA . GLY B 1 45 ? -7.133 -4.469 -10.484 1 97 45 GLY B CA 1
ATOM 1509 C C . GLY B 1 45 ? -5.926 -5.355 -10.234 1 97 45 GLY B C 1
ATOM 1510 O O . GLY B 1 45 ? -4.797 -4.984 -10.57 1 97 45 GLY B O 1
ATOM 1511 N N . ASN B 1 46 ? -6.195 -6.52 -9.609 1 95.88 46 ASN B N 1
ATOM 1512 C CA . ASN B 1 46 ? -5.195 -7.559 -9.383 1 95.88 46 ASN B CA 1
ATOM 1513 C C . ASN B 1 46 ? -5.445 -8.773 -10.273 1 95.88 46 ASN B C 1
ATOM 1515 O O . ASN B 1 46 ? -6.199 -8.703 -11.242 1 95.88 46 ASN B O 1
ATOM 1519 N N . VAL B 1 47 ? -4.734 -9.875 -9.984 1 93.75 47 VAL B N 1
ATOM 1520 C CA . VAL B 1 47 ? -4.738 -11.07 -10.82 1 93.75 47 VAL B CA 1
ATOM 1521 C C . VAL B 1 47 ? -6.137 -11.68 -10.836 1 93.75 47 VAL B C 1
ATOM 1523 O O . VAL B 1 47 ? -6.605 -12.141 -11.883 1 93.75 47 VAL B O 1
ATOM 1526 N N . ILE B 1 48 ? -6.891 -11.641 -9.727 1 93.62 48 ILE B N 1
ATOM 1527 C CA . ILE B 1 48 ? -8.141 -12.375 -9.617 1 93.62 48 ILE B CA 1
ATOM 1528 C C . ILE B 1 48 ? -9.32 -11.453 -9.93 1 93.62 48 ILE B C 1
ATOM 1530 O O . ILE B 1 48 ? -10.477 -11.812 -9.711 1 93.62 48 ILE B O 1
ATOM 1534 N N . GLY B 1 49 ? -9.062 -10.242 -10.32 1 94.62 49 GLY B N 1
ATOM 1535 C CA . GLY B 1 49 ? -10.117 -9.328 -10.742 1 94.62 49 GLY B CA 1
ATOM 1536 C C . GLY B 1 49 ? -10.727 -8.547 -9.594 1 94.62 49 GLY B C 1
ATOM 1537 O O . GLY B 1 49 ? -11.906 -8.188 -9.641 1 94.62 49 GLY B O 1
ATOM 1538 N N . ALA B 1 50 ? -10.086 -8.406 -8.539 1 96.94 50 ALA B N 1
ATOM 1539 C CA . ALA B 1 50 ? -10.422 -7.527 -7.422 1 96.94 50 ALA B CA 1
ATOM 1540 C C . ALA B 1 50 ? -9.484 -6.324 -7.367 1 96.94 50 ALA B C 1
ATOM 1542 O O . ALA B 1 50 ? -8.555 -6.215 -8.172 1 96.94 50 ALA B O 1
ATOM 1543 N N . VAL B 1 51 ? -9.805 -5.406 -6.496 1 98 51 VAL B N 1
ATOM 1544 C CA . VAL B 1 51 ? -8.891 -4.293 -6.266 1 98 51 VAL B CA 1
ATOM 1545 C C . VAL B 1 51 ? -7.57 -4.816 -5.699 1 98 51 VAL B C 1
ATOM 1547 O O . VAL B 1 51 ? -7.562 -5.684 -4.824 1 98 51 VAL B O 1
ATOM 1550 N N . HIS B 1 52 ? -6.48 -4.387 -6.234 1 98.38 52 HIS B N 1
ATOM 1551 C CA . HIS B 1 52 ? -5.156 -4.828 -5.816 1 98.38 52 HIS B CA 1
ATOM 1552 C C . HIS B 1 52 ? -4.926 -4.559 -4.332 1 98.38 52 HIS B C 1
ATOM 1554 O O . HIS B 1 52 ? -5.316 -3.506 -3.82 1 98.38 52 HIS B O 1
ATOM 1560 N N . GLY B 1 53 ? -4.246 -5.418 -3.633 1 97.69 53 GLY B N 1
ATOM 1561 C CA . GLY B 1 53 ? -3.936 -5.246 -2.221 1 97.69 53 GLY B CA 1
ATOM 1562 C C . GLY B 1 53 ? -3.18 -3.965 -1.928 1 97.69 53 GLY B C 1
ATOM 1563 O O . GLY B 1 53 ? -3.35 -3.367 -0.863 1 97.69 53 GLY B O 1
ATOM 1564 N N . GLY B 1 54 ? -2.293 -3.596 -2.824 1 98.31 54 GLY B N 1
ATOM 1565 C CA . GLY B 1 54 ? -1.562 -2.346 -2.674 1 98.31 54 GLY B CA 1
ATOM 1566 C C . GLY B 1 54 ? -2.467 -1.129 -2.629 1 98.31 54 GLY B C 1
ATOM 1567 O O . GLY B 1 54 ? -2.17 -0.154 -1.935 1 98.31 54 GLY B O 1
ATOM 1568 N N . VAL B 1 55 ? -3.549 -1.174 -3.406 1 98.69 55 VAL B N 1
ATOM 1569 C CA . VAL B 1 55 ? -4.531 -0.094 -3.387 1 98.69 55 VAL B CA 1
ATOM 1570 C C . VAL B 1 55 ? -5.25 -0.072 -2.041 1 98.69 55 VAL B C 1
ATOM 1572 O O . VAL B 1 55 ? -5.43 0.993 -1.444 1 98.69 55 VAL B O 1
ATOM 1575 N N . LEU B 1 56 ? -5.625 -1.257 -1.561 1 98.88 56 LEU B N 1
ATOM 1576 C CA . LEU B 1 56 ? -6.27 -1.338 -0.255 1 98.88 56 LEU B CA 1
ATOM 1577 C C . LEU B 1 56 ? -5.34 -0.836 0.843 1 98.88 56 LEU B C 1
ATOM 1579 O O . LEU B 1 56 ? -5.762 -0.084 1.725 1 98.88 56 LEU B O 1
ATOM 1583 N N . ALA B 1 57 ? -4.062 -1.256 0.819 1 98.88 57 ALA B N 1
ATOM 1584 C CA . ALA B 1 57 ? -3.072 -0.782 1.783 1 98.88 57 ALA B CA 1
ATOM 1585 C C . ALA B 1 57 ? -2.941 0.737 1.733 1 98.88 57 ALA B C 1
ATOM 1587 O O . ALA B 1 57 ? -2.812 1.39 2.771 1 98.88 57 ALA B O 1
ATOM 1588 N N . THR B 1 58 ? -2.951 1.285 0.542 1 98.81 58 THR B N 1
ATOM 1589 C CA . THR B 1 58 ? -2.879 2.732 0.367 1 98.81 58 THR B CA 1
ATOM 1590 C C . THR B 1 58 ? -4.094 3.414 0.992 1 98.81 58 THR B C 1
ATOM 1592 O O . THR B 1 58 ? -3.957 4.434 1.673 1 98.81 58 THR B O 1
ATOM 1595 N N . LEU B 1 59 ? -5.297 2.857 0.753 1 98.88 59 LEU B N 1
ATOM 1596 C CA . LEU B 1 59 ? -6.523 3.457 1.269 1 98.88 59 LEU B CA 1
ATOM 1597 C C . LEU B 1 59 ? -6.484 3.549 2.789 1 98.88 59 LEU B C 1
ATOM 1599 O O . LEU B 1 59 ? -6.766 4.605 3.359 1 98.88 59 LEU B O 1
ATOM 1603 N N . VAL B 1 60 ? -6.137 2.463 3.447 1 98.94 60 VAL B N 1
ATOM 1604 C CA . VAL B 1 60 ? -6.125 2.484 4.906 1 98.94 60 VAL B CA 1
ATOM 1605 C C . VAL B 1 60 ? -5.004 3.393 5.402 1 98.94 60 VAL B C 1
ATOM 1607 O O . VAL B 1 60 ? -5.164 4.09 6.406 1 98.94 60 VAL B O 1
ATOM 1610 N N . ASP B 1 61 ? -3.842 3.387 4.785 1 98.88 61 ASP B N 1
ATOM 1611 C CA . ASP B 1 61 ? -2.736 4.277 5.125 1 98.88 61 ASP B CA 1
ATOM 1612 C C . ASP B 1 61 ? -3.176 5.738 5.078 1 98.88 61 ASP B C 1
ATOM 1614 O O . ASP B 1 61 ? -3.002 6.477 6.051 1 98.88 61 ASP B O 1
ATOM 1618 N N . VAL B 1 62 ? -3.795 6.113 4.004 1 98.75 62 VAL B N 1
ATOM 1619 C CA . VAL B 1 62 ? -4.145 7.508 3.762 1 98.75 62 VAL B CA 1
ATOM 1620 C C . VAL B 1 62 ? -5.309 7.914 4.664 1 98.75 62 VAL B C 1
ATOM 1622 O O . VAL B 1 62 ? -5.367 9.047 5.137 1 98.75 62 VAL B O 1
ATOM 1625 N N . ALA B 1 63 ? -6.246 6.965 4.895 1 98.94 63 ALA B N 1
ATOM 1626 C CA . ALA B 1 63 ? -7.324 7.25 5.836 1 98.94 63 ALA B CA 1
ATOM 1627 C C . ALA B 1 63 ? -6.77 7.57 7.223 1 98.94 63 ALA B C 1
ATOM 1629 O O . ALA B 1 63 ? -7.203 8.531 7.863 1 98.94 63 ALA B O 1
ATOM 1630 N N . MET B 1 64 ? -5.82 6.773 7.641 1 98.88 64 MET B N 1
ATOM 1631 C CA . MET B 1 64 ? -5.215 6.977 8.953 1 98.88 64 MET B CA 1
ATOM 1632 C C . MET B 1 64 ? -4.395 8.266 8.984 1 98.88 64 MET B C 1
ATOM 1634 O O . MET B 1 64 ? -4.484 9.039 9.93 1 98.88 64 MET B O 1
ATOM 1638 N N . ALA B 1 65 ? -3.574 8.516 7.977 1 98.75 65 ALA B N 1
ATOM 1639 C CA . ALA B 1 65 ? -2.797 9.75 7.898 1 98.75 65 ALA B CA 1
ATOM 1640 C C . ALA B 1 65 ? -3.709 10.977 7.91 1 98.75 65 ALA B C 1
ATOM 1642 O O . ALA B 1 65 ? -3.41 11.977 8.562 1 98.75 65 ALA B O 1
ATOM 1643 N N . SER B 1 66 ? -4.816 10.883 7.156 1 98.75 66 SER B N 1
ATOM 1644 C CA . SER B 1 66 ? -5.793 11.961 7.105 1 98.75 66 SER B CA 1
ATOM 1645 C C . SER B 1 66 ? -6.406 12.219 8.484 1 98.75 66 SER B C 1
ATOM 1647 O O . SER B 1 66 ? -6.637 13.367 8.859 1 98.75 66 SER B O 1
ATOM 1649 N N . ALA B 1 67 ? -6.734 11.133 9.172 1 98.88 67 ALA B N 1
ATOM 1650 C CA . ALA B 1 67 ? -7.227 11.273 10.547 1 98.88 67 ALA B CA 1
ATOM 1651 C C . ALA B 1 67 ? -6.18 11.93 11.438 1 98.88 67 ALA B C 1
ATOM 1653 O O . ALA B 1 67 ? -6.492 12.852 12.195 1 98.88 67 ALA B O 1
ATOM 1654 N N . ALA B 1 68 ? -4.965 11.508 11.359 1 98.81 68 ALA B N 1
ATOM 1655 C CA . ALA B 1 68 ? -3.873 12 12.195 1 98.81 68 ALA B CA 1
ATOM 1656 C C . ALA B 1 68 ? -3.684 13.508 12.016 1 98.81 68 ALA B C 1
ATOM 1658 O O . ALA B 1 68 ? -3.615 14.25 13 1 98.81 68 ALA B O 1
ATOM 1659 N N . VAL B 1 69 ? -3.611 13.938 10.742 1 98.25 69 VAL B N 1
ATOM 1660 C CA . VAL B 1 69 ? -3.322 15.352 10.516 1 98.25 69 VAL B CA 1
ATOM 1661 C C . VAL B 1 69 ? -4.531 16.203 10.906 1 98.25 69 VAL B C 1
ATOM 1663 O O . VAL B 1 69 ? -4.383 17.344 11.344 1 98.25 69 VAL B O 1
ATOM 1666 N N . SER B 1 70 ? -5.738 15.664 10.797 1 98.5 70 SER B N 1
ATOM 1667 C CA . SER B 1 70 ? -6.926 16.406 11.195 1 98.5 70 SER B CA 1
ATOM 1668 C C . SER B 1 70 ? -6.98 16.594 12.711 1 98.5 70 SER B C 1
ATOM 1670 O O . SER B 1 70 ? -7.59 17.547 13.195 1 98.5 70 SER B O 1
ATOM 1672 N N . ARG B 1 71 ? -6.348 15.68 13.414 1 98.06 71 ARG B N 1
ATOM 1673 C CA . ARG B 1 71 ? -6.301 15.758 14.867 1 98.06 71 ARG B CA 1
ATOM 1674 C C . ARG B 1 71 ? -5.582 17.031 15.328 1 98.06 71 ARG B C 1
ATOM 1676 O O . ARG B 1 71 ? -5.895 17.578 16.391 1 98.06 71 ARG B O 1
ATOM 1683 N N . VAL B 1 72 ? -4.66 17.5 14.531 1 97.44 72 VAL B N 1
ATOM 1684 C CA . VAL B 1 72 ? -3.891 18.688 14.867 1 97.44 72 VAL B CA 1
ATOM 1685 C C . VAL B 1 72 ? -4.293 19.844 13.945 1 97.44 72 VAL B C 1
ATOM 1687 O O . VAL B 1 72 ? -3.473 20.703 13.633 1 97.44 72 VAL B O 1
ATOM 1690 N N . ASP B 1 73 ? -5.426 19.75 13.367 1 96.94 73 ASP B N 1
ATOM 1691 C CA . ASP B 1 73 ? -6.059 20.781 12.555 1 96.94 73 ASP B CA 1
ATOM 1692 C C . ASP B 1 73 ? -5.207 21.125 11.328 1 96.94 73 ASP B C 1
ATOM 1694 O O . ASP B 1 73 ? -5.102 22.297 10.945 1 96.94 73 ASP B O 1
ATOM 1698 N N . PHE B 1 74 ? -4.461 20.172 10.812 1 96.31 74 PHE B N 1
ATOM 1699 C CA . PHE B 1 74 ? -3.711 20.25 9.562 1 96.31 74 PHE B CA 1
ATOM 1700 C C . PHE B 1 74 ? -2.523 21.188 9.703 1 96.31 74 PHE B C 1
ATOM 1702 O O . PHE B 1 74 ? -2.016 21.703 8.703 1 96.31 74 PHE B O 1
ATOM 1709 N N . ALA B 1 75 ? -2.072 21.422 10.93 1 95.25 75 ALA B N 1
ATOM 1710 C CA . ALA B 1 75 ? -0.925 22.297 11.18 1 95.25 75 ALA B CA 1
ATOM 1711 C C . ALA B 1 75 ? 0.378 21.625 10.766 1 95.25 75 ALA B C 1
ATOM 1713 O O . ALA B 1 75 ? 1.392 22.297 10.555 1 95.25 75 ALA B O 1
ATOM 1714 N N . LEU B 1 76 ? 0.365 20.328 10.758 1 96.19 76 LEU B N 1
ATOM 1715 C CA . LEU B 1 76 ? 1.501 19.484 10.406 1 96.19 76 LEU B CA 1
ATOM 1716 C C . LEU B 1 76 ? 1.114 18.484 9.328 1 96.19 76 LEU B C 1
ATOM 1718 O O . LEU B 1 76 ? -0.073 18.266 9.07 1 96.19 76 LEU B O 1
ATOM 1722 N N . THR B 1 77 ? 2.107 17.953 8.672 1 96.62 77 THR B N 1
ATOM 1723 C CA . THR B 1 77 ? 1.913 16.75 7.852 1 96.62 77 THR B CA 1
ATOM 1724 C C . THR B 1 77 ? 2.387 15.508 8.586 1 96.62 77 THR B C 1
ATOM 1726 O O . THR B 1 77 ? 2.754 15.578 9.766 1 96.62 77 THR B O 1
ATOM 1729 N N . ALA B 1 78 ? 2.24 14.359 7.965 1 97.31 78 ALA B N 1
ATOM 1730 C CA . ALA B 1 78 ? 2.605 13.109 8.633 1 97.31 78 ALA B CA 1
ATOM 1731 C C . ALA B 1 78 ? 3.221 12.125 7.645 1 97.31 78 ALA B C 1
ATOM 1733 O O . ALA B 1 78 ? 2.822 12.07 6.477 1 97.31 78 ALA B O 1
ATOM 1734 N N . VAL B 1 79 ? 4.164 11.359 8.141 1 97.75 79 VAL B N 1
ATOM 1735 C CA . VAL B 1 79 ? 4.723 10.25 7.383 1 97.75 79 VAL B CA 1
ATOM 1736 C C . VAL B 1 79 ? 4.512 8.945 8.148 1 97.75 79 VAL B C 1
ATOM 1738 O O . VAL B 1 79 ? 4.523 8.93 9.383 1 97.75 79 VAL B O 1
ATOM 1741 N N . THR B 1 80 ? 4.34 7.898 7.414 1 98.56 80 THR B N 1
ATOM 1742 C CA . THR B 1 80 ? 4.062 6.598 8.016 1 98.56 80 THR B CA 1
ATOM 1743 C C . THR B 1 80 ? 5.34 5.98 8.578 1 98.56 80 THR B C 1
ATOM 1745 O O . THR B 1 80 ? 6.379 5.969 7.918 1 98.56 80 THR B O 1
ATOM 1748 N N . LEU B 1 81 ? 5.281 5.523 9.812 1 98.75 81 LEU B N 1
ATOM 1749 C CA . LEU B 1 81 ? 6.371 4.789 10.445 1 98.75 81 LEU B CA 1
ATOM 1750 C C . LEU B 1 81 ? 6.172 3.285 10.297 1 98.75 81 LEU B C 1
ATOM 1752 O O . LEU B 1 81 ? 7.102 2.566 9.922 1 98.75 81 LEU B O 1
ATOM 1756 N N . ASP B 1 82 ? 4.938 2.908 10.633 1 98.75 82 ASP B N 1
ATOM 1757 C CA . ASP B 1 82 ? 4.57 1.498 10.562 1 98.75 82 ASP B CA 1
ATOM 1758 C C . ASP B 1 82 ? 3.123 1.331 10.102 1 98.75 82 ASP B C 1
ATOM 1760 O O . ASP B 1 82 ? 2.256 2.135 10.453 1 98.75 82 ASP B O 1
ATOM 1764 N N . LEU B 1 83 ? 2.912 0.271 9.414 1 98.94 83 LEU B N 1
ATOM 1765 C CA . LEU B 1 83 ? 1.598 -0.047 8.867 1 98.94 83 LEU B CA 1
ATOM 1766 C C . LEU B 1 83 ? 1.346 -1.551 8.898 1 98.94 83 LEU B C 1
ATOM 1768 O O . LEU B 1 83 ? 2.117 -2.326 8.328 1 98.94 83 LEU B O 1
ATOM 1772 N N . GLN B 1 84 ? 0.33 -1.938 9.602 1 98.94 84 GLN B N 1
ATOM 1773 C CA . GLN B 1 84 ? -0.127 -3.322 9.609 1 98.94 84 GLN B CA 1
ATOM 1774 C C . GLN B 1 84 ? -1.517 -3.449 8.992 1 98.94 84 GLN B C 1
ATOM 1776 O O . GLN B 1 84 ? -2.469 -2.818 9.453 1 98.94 84 GLN B O 1
ATOM 1781 N N . THR B 1 85 ? -1.622 -4.254 7.992 1 98.94 85 THR B N 1
ATOM 1782 C CA . THR B 1 85 ? -2.891 -4.406 7.289 1 98.94 85 THR B CA 1
ATOM 1783 C C . THR B 1 85 ? -3.297 -5.875 7.223 1 98.94 85 THR B C 1
ATOM 1785 O O . THR B 1 85 ? -2.486 -6.734 6.867 1 98.94 85 THR B O 1
ATOM 1788 N N . SER B 1 86 ? -4.516 -6.141 7.562 1 98.94 86 SER B N 1
ATOM 1789 C CA . SER B 1 86 ? -5.145 -7.441 7.34 1 98.94 86 SER B CA 1
ATOM 1790 C C . SER B 1 86 ? -6.125 -7.383 6.172 1 98.94 86 SER B C 1
ATOM 1792 O O . SER B 1 86 ? -7 -6.516 6.129 1 98.94 86 SER B O 1
ATOM 1794 N N . PHE B 1 87 ? -5.922 -8.297 5.25 1 98.81 87 PHE B N 1
ATOM 1795 C CA . PHE B 1 87 ? -6.805 -8.414 4.098 1 98.81 87 PHE B CA 1
ATOM 1796 C C . PHE B 1 87 ? -7.812 -9.539 4.297 1 98.81 87 PHE B C 1
ATOM 1798 O O . PHE B 1 87 ? -7.441 -10.711 4.32 1 98.81 87 PHE B O 1
ATOM 1805 N N . LEU B 1 88 ? -9.07 -9.188 4.348 1 98.69 88 LEU B N 1
ATOM 1806 C CA . LEU B 1 88 ? -10.07 -10.117 4.871 1 98.69 88 LEU B CA 1
ATOM 1807 C C . LEU B 1 88 ? -10.922 -10.688 3.742 1 98.69 88 LEU B C 1
ATOM 1809 O O . LEU B 1 88 ? -11.461 -11.789 3.863 1 98.69 88 LEU B O 1
ATOM 1813 N N . ALA B 1 89 ? -11.109 -9.93 2.711 1 98 89 ALA B N 1
ATOM 1814 C CA . ALA B 1 89 ? -11.891 -10.32 1.541 1 98 89 ALA B CA 1
ATOM 1815 C C . ALA B 1 89 ? -11.492 -9.5 0.317 1 98 89 ALA B C 1
ATOM 1817 O O . ALA B 1 89 ? -10.914 -8.414 0.448 1 98 89 ALA B O 1
ATOM 1818 N N . PRO B 1 90 ? -11.766 -10.031 -0.884 1 96.94 90 PRO B N 1
ATOM 1819 C CA . PRO B 1 90 ? -11.508 -9.227 -2.076 1 96.94 90 PRO B CA 1
ATOM 1820 C C . PRO B 1 90 ? -12.328 -7.938 -2.109 1 96.94 90 PRO B C 1
ATOM 1822 O O . PRO B 1 90 ? -13.531 -7.969 -1.849 1 96.94 90 PRO B O 1
ATOM 1825 N N . GLY B 1 91 ? -11.641 -6.793 -2.346 1 97.06 91 GLY B N 1
ATOM 1826 C CA . GLY B 1 91 ? -12.359 -5.539 -2.537 1 97.06 91 GLY B CA 1
ATOM 1827 C C . GLY B 1 91 ? -12.977 -5.41 -3.916 1 97.06 91 GLY B C 1
ATOM 1828 O O . GLY B 1 91 ? -12.297 -5.605 -4.926 1 97.06 91 GLY B O 1
ATOM 1829 N N . ARG B 1 92 ? -14.242 -5.137 -4.008 1 96.5 92 ARG B N 1
ATOM 1830 C CA . ARG B 1 92 ? -14.961 -4.957 -5.27 1 96.5 92 ARG B CA 1
ATOM 1831 C C . ARG B 1 92 ? -15.93 -3.783 -5.188 1 96.5 92 ARG B C 1
ATOM 1833 O O . ARG B 1 92 ? -16.438 -3.467 -4.113 1 96.5 92 ARG B O 1
ATOM 1840 N N . GLY B 1 93 ? -16.141 -3.178 -6.387 1 96.62 93 GLY B N 1
ATOM 1841 C CA . GLY B 1 93 ? -17.047 -2.047 -6.406 1 96.62 93 GLY B CA 1
ATOM 1842 C C . GLY B 1 93 ? -16.562 -0.871 -5.582 1 96.62 93 GLY B C 1
ATOM 1843 O O . GLY B 1 93 ? -15.359 -0.743 -5.328 1 96.62 93 GLY B O 1
ATOM 1844 N N . ARG B 1 94 ? -17.5 0.001 -5.281 1 98.31 94 ARG B N 1
ATOM 1845 C CA . ARG B 1 94 ? -17.156 1.183 -4.492 1 98.31 94 ARG B CA 1
ATOM 1846 C C . ARG B 1 94 ? -16.641 0.792 -3.117 1 98.31 94 ARG B C 1
ATOM 1848 O O . ARG B 1 94 ? -17.219 -0.051 -2.438 1 98.31 94 ARG B O 1
ATOM 1855 N N . LEU B 1 95 ? -15.531 1.394 -2.723 1 98.81 95 LEU B N 1
ATOM 1856 C CA . LEU B 1 95 ? -14.906 1.142 -1.43 1 98.81 95 LEU B CA 1
ATOM 1857 C C . LEU B 1 95 ? -14.891 2.406 -0.578 1 98.81 95 LEU B C 1
ATOM 1859 O O . LEU B 1 95 ? -14.648 3.502 -1.092 1 98.81 95 LEU B O 1
ATOM 1863 N N . VAL B 1 96 ? -15.172 2.221 0.689 1 98.94 96 VAL B N 1
ATOM 1864 C CA . VAL B 1 96 ? -15.117 3.301 1.67 1 98.94 96 VAL B CA 1
ATOM 1865 C C . VAL B 1 96 ? -14.133 2.945 2.775 1 98.94 96 VAL B C 1
ATOM 1867 O O . VAL B 1 96 ? -14.234 1.883 3.395 1 98.94 96 VAL B O 1
ATOM 1870 N N . ALA B 1 97 ? -13.172 3.795 2.992 1 98.94 97 ALA B N 1
ATOM 1871 C CA . ALA B 1 97 ? -12.18 3.609 4.051 1 98.94 97 ALA B CA 1
ATOM 1872 C C . ALA B 1 97 ? -12.391 4.609 5.18 1 98.94 97 ALA B C 1
ATOM 1874 O O . ALA B 1 97 ? -12.414 5.82 4.953 1 98.94 97 ALA B O 1
ATOM 1875 N N . ASP B 1 98 ? -12.469 4.094 6.367 1 98.94 98 ASP B N 1
ATOM 1876 C CA . ASP B 1 98 ? -12.602 4.926 7.559 1 98.94 98 ASP B CA 1
ATOM 1877 C C . ASP B 1 98 ? -11.359 4.84 8.438 1 98.94 98 ASP B C 1
ATOM 1879 O O . ASP B 1 98 ? -10.883 3.746 8.742 1 98.94 98 ASP B O 1
ATOM 1883 N N . GLY B 1 99 ? -10.828 5.973 8.805 1 98.94 99 GLY B N 1
ATOM 1884 C CA . GLY B 1 99 ? -9.68 6.059 9.688 1 98.94 99 GLY B CA 1
ATOM 1885 C C . GLY B 1 99 ? -9.953 6.859 10.945 1 98.94 99 GLY B C 1
ATOM 1886 O O . GLY B 1 99 ? -10.812 7.746 10.953 1 98.94 99 GLY B O 1
ATOM 1887 N N . GLU B 1 100 ? -9.188 6.543 11.93 1 98.94 100 GLU B N 1
ATOM 1888 C CA . GLU B 1 100 ? -9.305 7.238 13.211 1 98.94 100 GLU B CA 1
ATOM 1889 C C . GLU B 1 100 ? -7.957 7.301 13.93 1 98.94 100 GLU B C 1
ATOM 1891 O O . GLU B 1 100 ? -7.223 6.312 13.961 1 98.94 100 GLU B O 1
ATOM 1896 N N . CYS B 1 101 ? -7.703 8.484 14.453 1 98.94 101 CYS B N 1
ATOM 1897 C CA . CYS B 1 101 ? -6.555 8.641 15.344 1 98.94 101 CYS B CA 1
ATOM 1898 C C . CYS B 1 101 ? -6.934 8.312 16.781 1 98.94 101 CYS B C 1
ATOM 1900 O O . CYS B 1 101 ? -7.738 9.016 17.391 1 98.94 101 CYS B O 1
ATOM 1902 N N . LEU B 1 102 ? -6.312 7.344 17.344 1 98.81 102 LEU B N 1
ATOM 1903 C CA . LEU B 1 102 ? -6.66 6.844 18.672 1 98.81 102 LEU B CA 1
ATOM 1904 C C . LEU B 1 102 ? -5.914 7.609 19.75 1 98.81 102 LEU B C 1
ATOM 1906 O O . LEU B 1 102 ? -6.445 7.824 20.844 1 98.81 102 LEU B O 1
ATOM 1910 N N . HIS B 1 103 ? -4.664 7.934 19.406 1 97.62 103 HIS B N 1
ATOM 1911 C CA . HIS B 1 103 ? -3.756 8.555 20.359 1 97.62 103 HIS B CA 1
ATOM 1912 C C . HIS B 1 103 ? -2.639 9.312 19.641 1 97.62 103 HIS B C 1
ATOM 1914 O O . HIS B 1 103 ? -2.242 8.945 18.531 1 97.62 103 HIS B O 1
ATOM 1920 N N . ALA B 1 104 ? -2.256 10.375 20.281 1 97.75 104 ALA B N 1
ATOM 1921 C CA . ALA B 1 104 ? -1.081 11.094 19.797 1 97.75 104 ALA B CA 1
ATOM 1922 C C . ALA B 1 104 ? -0.224 11.586 20.953 1 97.75 104 ALA B C 1
ATOM 1924 O O . ALA B 1 104 ? -0.742 12.148 21.922 1 97.75 104 ALA B O 1
ATOM 1925 N N . GLU B 1 105 ? 0.972 11.289 20.859 1 96.5 105 GLU B N 1
ATOM 1926 C CA . GLU B 1 105 ? 1.933 11.711 21.875 1 96.5 105 GLU B CA 1
ATOM 1927 C C . GLU B 1 105 ? 3.338 11.828 21.281 1 96.5 105 GLU B C 1
ATOM 1929 O O . GLU B 1 105 ? 3.717 11.047 20.406 1 96.5 105 GLU B O 1
ATOM 1934 N N . ASP B 1 106 ? 4.055 12.859 21.766 1 96.56 106 ASP B N 1
ATOM 1935 C CA . ASP B 1 106 ? 5.465 13.039 21.453 1 96.56 106 ASP B CA 1
ATOM 1936 C C . ASP B 1 106 ? 5.691 13 19.938 1 96.56 106 ASP B C 1
ATOM 1938 O O . ASP B 1 106 ? 6.605 12.32 19.469 1 96.56 106 ASP B O 1
ATOM 1942 N N . GLY B 1 107 ? 4.777 13.57 19.188 1 97.94 107 GLY B N 1
ATOM 1943 C CA . GLY B 1 107 ? 4.965 13.766 17.75 1 97.94 107 GLY B CA 1
ATOM 1944 C C . GLY B 1 107 ? 4.586 12.547 16.938 1 97.94 107 GLY B C 1
ATOM 1945 O O . GLY B 1 107 ? 4.871 12.484 15.734 1 97.94 107 GLY B O 1
ATOM 1946 N N . VAL B 1 108 ? 3.992 11.57 17.641 1 98.62 108 VAL B N 1
ATOM 1947 C CA . VAL B 1 108 ? 3.578 10.359 16.922 1 98.62 108 VAL B CA 1
ATOM 1948 C C . VAL B 1 108 ? 2.086 10.125 17.141 1 98.62 108 VAL B C 1
ATOM 1950 O O . VAL B 1 108 ? 1.578 10.273 18.25 1 98.62 108 VAL B O 1
ATOM 1953 N N . ALA B 1 109 ? 1.41 9.789 16.094 1 98.88 109 ALA B N 1
ATOM 1954 C CA . ALA B 1 109 ? -0.01 9.453 16.141 1 98.88 109 ALA B CA 1
ATOM 1955 C C . ALA B 1 109 ? -0.231 7.969 15.875 1 98.88 109 ALA B C 1
ATOM 1957 O O . ALA B 1 109 ? 0.346 7.406 14.945 1 98.88 109 ALA B O 1
ATOM 1958 N N . TRP B 1 110 ? -1.057 7.359 16.672 1 98.88 110 TRP B N 1
ATOM 1959 C CA . TRP B 1 110 ? -1.475 5.977 16.484 1 98.88 110 TRP B CA 1
ATOM 1960 C C . TRP B 1 110 ? -2.912 5.902 15.984 1 98.88 110 TRP B C 1
ATOM 1962 O O . TRP B 1 110 ? -3.818 6.477 16.594 1 98.88 110 TRP B O 1
ATOM 1972 N N . CYS B 1 111 ? -3.074 5.199 14.898 1 98.94 111 CYS B N 1
ATOM 1973 C CA . CYS B 1 111 ? -4.359 5.23 14.203 1 98.94 111 CYS B CA 1
ATOM 1974 C C . CYS B 1 111 ? -4.805 3.824 13.82 1 98.94 111 CYS B C 1
ATOM 1976 O O . CYS B 1 111 ? -4.008 2.885 13.844 1 98.94 111 CYS B O 1
ATOM 1978 N N . ARG B 1 112 ? -6.07 3.686 13.492 1 98.94 112 ARG B N 1
ATOM 1979 C CA . ARG B 1 112 ? -6.641 2.482 12.898 1 98.94 112 ARG B CA 1
ATOM 1980 C C . ARG B 1 112 ? -7.59 2.838 11.758 1 98.94 112 ARG B C 1
ATOM 1982 O O . ARG B 1 112 ? -8.062 3.971 11.664 1 98.94 112 ARG B O 1
ATOM 1989 N N . ALA B 1 113 ? -7.812 1.875 10.883 1 98.94 113 ALA B N 1
ATOM 1990 C CA . ALA B 1 113 ? -8.703 2.1 9.75 1 98.94 113 ALA B CA 1
ATOM 1991 C C . ALA B 1 113 ? -9.312 0.79 9.266 1 98.94 113 ALA B C 1
ATOM 1993 O O . ALA B 1 113 ? -8.836 -0.292 9.609 1 98.94 113 ALA B O 1
ATOM 1994 N N . SER B 1 114 ? -10.359 0.912 8.531 1 98.94 114 SER B N 1
ATOM 1995 C CA . SER B 1 114 ? -10.977 -0.207 7.828 1 98.94 114 SER B CA 1
ATOM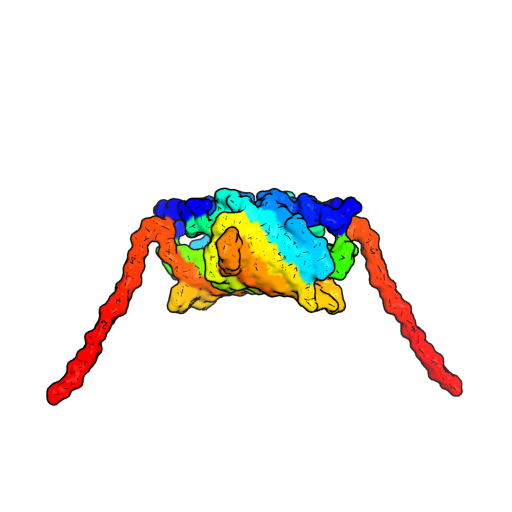 1996 C C . SER B 1 114 ? -11.5 0.219 6.457 1 98.94 114 SER B C 1
ATOM 1998 O O . SER B 1 114 ? -11.711 1.408 6.211 1 98.94 114 SER B O 1
ATOM 2000 N N . VAL B 1 115 ? -11.641 -0.741 5.574 1 98.94 115 VAL B N 1
ATOM 2001 C CA . VAL B 1 115 ? -12.242 -0.546 4.262 1 98.94 115 VAL B CA 1
ATOM 2002 C C . VAL B 1 115 ? -13.477 -1.439 4.117 1 98.94 115 VAL B C 1
ATOM 2004 O O . VAL B 1 115 ? -13.414 -2.637 4.41 1 98.94 115 VAL B O 1
ATOM 2007 N N . GLN B 1 116 ? -14.484 -0.854 3.648 1 98.81 116 GLN B N 1
ATOM 2008 C CA . GLN B 1 116 ? -15.711 -1.6 3.395 1 98.81 116 GLN B CA 1
ATOM 2009 C C . GLN B 1 116 ? -16.141 -1.469 1.938 1 98.81 116 GLN B C 1
ATOM 2011 O O . GLN B 1 116 ? -15.867 -0.454 1.293 1 98.81 116 GLN B O 1
ATOM 2016 N N . ASP B 1 117 ? -16.859 -2.512 1.471 1 97.69 117 ASP B N 1
ATOM 2017 C CA . ASP B 1 117 ? -17.438 -2.441 0.132 1 97.69 117 ASP B CA 1
ATOM 2018 C C . ASP B 1 117 ? -18.875 -1.942 0.183 1 97.69 117 ASP B C 1
ATOM 2020 O O . ASP B 1 117 ? -19.344 -1.478 1.226 1 97.69 117 ASP B O 1
ATOM 2024 N N . ALA B 1 118 ? -19.562 -1.926 -0.972 1 94.94 118 ALA B N 1
ATOM 2025 C CA . ALA B 1 118 ? -20.891 -1.326 -1.097 1 94.94 118 ALA B CA 1
ATOM 2026 C C . ALA B 1 118 ? -21.906 -2.078 -0.25 1 94.94 118 ALA B C 1
ATOM 2028 O O . ALA B 1 118 ? -22.938 -1.518 0.131 1 94.94 118 ALA B O 1
ATOM 2029 N N . ASP B 1 119 ? -21.641 -3.334 0.043 1 95.62 119 ASP B N 1
ATOM 2030 C CA . ASP B 1 119 ? -22.562 -4.156 0.826 1 95.62 119 ASP B CA 1
ATOM 2031 C C . ASP B 1 119 ? -22.266 -4.035 2.32 1 95.62 119 ASP B C 1
ATOM 2033 O O . ASP B 1 119 ? -22.906 -4.703 3.139 1 95.62 119 ASP B O 1
ATOM 2037 N N . GLY B 1 120 ? -21.328 -3.293 2.674 1 96.56 120 GLY B N 1
ATOM 2038 C CA . GLY B 1 120 ? -20.984 -3.088 4.07 1 96.56 120 GLY B CA 1
ATOM 2039 C C . GLY B 1 120 ? -20 -4.125 4.602 1 96.56 120 GLY B C 1
ATOM 2040 O O . GLY B 1 120 ? -19.672 -4.121 5.789 1 96.56 120 GLY B O 1
ATOM 2041 N N . GLN B 1 121 ? -19.531 -4.988 3.762 1 97.94 121 GLN B N 1
ATOM 2042 C CA . GLN B 1 121 ? -18.547 -5.98 4.16 1 97.94 121 GLN B CA 1
ATOM 2043 C C . GLN B 1 121 ? -17.156 -5.348 4.324 1 97.94 121 GLN B C 1
ATOM 2045 O O . GLN B 1 121 ? -16.688 -4.633 3.436 1 97.94 121 GLN B O 1
ATOM 2050 N N . VAL B 1 122 ? -16.516 -5.656 5.52 1 98.81 122 VAL B N 1
ATOM 2051 C CA . VAL B 1 122 ? -15.148 -5.199 5.719 1 98.81 122 VAL B CA 1
ATOM 2052 C C . VAL B 1 122 ? -14.195 -6.059 4.898 1 98.81 122 VAL B C 1
ATOM 2054 O O . VAL B 1 122 ? -14.18 -7.285 5.035 1 98.81 122 VAL B O 1
ATOM 2057 N N . VAL B 1 123 ? -13.391 -5.391 4.098 1 98.75 123 VAL B N 1
ATOM 2058 C CA . VAL B 1 123 ? -12.516 -6.172 3.23 1 98.75 123 VAL B CA 1
ATOM 2059 C C . VAL B 1 123 ? -11.07 -6.039 3.701 1 98.75 123 VAL B C 1
ATOM 2061 O O . VAL B 1 123 ? -10.211 -6.824 3.303 1 98.75 123 VAL B O 1
ATOM 2064 N N . ALA B 1 124 ? -10.75 -5.035 4.539 1 98.94 124 ALA B N 1
ATOM 2065 C CA . ALA B 1 124 ? -9.422 -4.867 5.121 1 98.94 124 ALA B CA 1
ATOM 2066 C C . ALA B 1 124 ? -9.484 -4.059 6.41 1 98.94 124 ALA B C 1
ATOM 2068 O O . ALA B 1 124 ? -10.398 -3.246 6.598 1 98.94 124 ALA B O 1
ATOM 2069 N N . ARG B 1 125 ? -8.547 -4.266 7.25 1 98.94 125 ARG B N 1
ATOM 2070 C CA . ARG B 1 125 ? -8.32 -3.518 8.477 1 98.94 125 ARG B CA 1
ATOM 2071 C C . ARG B 1 125 ? -6.836 -3.207 8.664 1 98.94 125 ARG B C 1
ATOM 2073 O O . ARG B 1 125 ? -5.977 -3.971 8.227 1 98.94 125 ARG B O 1
ATOM 2080 N N . ALA B 1 126 ? -6.621 -2.121 9.398 1 98.94 126 ALA B N 1
ATOM 2081 C CA . ALA B 1 126 ? -5.215 -1.768 9.57 1 98.94 126 ALA B CA 1
ATOM 2082 C C . ALA B 1 126 ? -5.012 -0.937 10.836 1 98.94 126 ALA B C 1
ATOM 2084 O O . ALA B 1 126 ? -5.961 -0.351 11.359 1 98.94 126 ALA B O 1
ATOM 2085 N N . GLN B 1 127 ? -3.85 -0.921 11.281 1 98.88 127 GLN B N 1
ATOM 2086 C CA . GLN B 1 127 ? -3.332 0.009 12.281 1 98.88 127 GLN B CA 1
ATOM 2087 C C . GLN B 1 127 ? -1.953 0.529 11.883 1 98.88 127 GLN B C 1
ATOM 2089 O O . GLN B 1 127 ? -1.245 -0.107 11.102 1 98.88 127 GLN B O 1
ATOM 2094 N N . GLY B 1 128 ? -1.624 1.672 12.406 1 98.81 128 GLY B N 1
ATOM 2095 C CA . GLY B 1 128 ? -0.343 2.26 12.047 1 98.81 128 GLY B CA 1
ATOM 2096 C C . GLY B 1 128 ? 0.05 3.424 12.938 1 98.81 128 GLY B C 1
ATOM 2097 O O . GLY B 1 128 ? -0.762 3.912 13.727 1 98.81 128 GLY B O 1
ATOM 2098 N N . ALA B 1 129 ? 1.297 3.758 12.844 1 98.94 129 ALA B N 1
ATOM 2099 C CA . ALA B 1 129 ? 1.861 4.918 13.531 1 98.94 129 ALA B CA 1
ATOM 2100 C C . ALA B 1 129 ? 2.416 5.93 12.531 1 98.94 129 ALA B C 1
ATOM 2102 O O . ALA B 1 129 ? 3.012 5.551 11.516 1 98.94 129 ALA B O 1
ATOM 2103 N N . PHE B 1 130 ? 2.252 7.16 12.844 1 98.81 130 PHE B N 1
ATOM 2104 C CA . PHE B 1 130 ? 2.617 8.25 11.945 1 98.81 130 PHE B CA 1
ATOM 2105 C C . PHE B 1 130 ? 3.416 9.312 12.688 1 98.81 130 PHE B C 1
ATOM 2107 O O . PHE B 1 130 ? 3.027 9.75 13.773 1 98.81 130 PHE B O 1
ATOM 2114 N N . ARG B 1 131 ? 4.473 9.727 12.094 1 98.69 131 ARG B N 1
ATOM 2115 C CA . ARG B 1 131 ? 5.266 10.82 12.648 1 98.69 131 ARG B CA 1
ATOM 2116 C C . ARG B 1 131 ? 4.844 12.156 12.055 1 98.69 131 ARG B C 1
ATOM 2118 O O . ARG B 1 131 ? 4.781 12.312 10.836 1 98.69 131 ARG B O 1
ATOM 2125 N N . TYR B 1 132 ? 4.586 13.109 12.898 1 98.31 132 TYR B N 1
ATOM 2126 C CA . TYR B 1 132 ? 4.254 14.453 12.438 1 98.31 132 TYR B CA 1
ATOM 2127 C C . TYR B 1 132 ? 5.5 15.188 11.961 1 98.31 132 TYR B C 1
ATOM 2129 O O . TYR B 1 132 ? 6.578 15.039 12.539 1 98.31 132 TYR B O 1
ATOM 2137 N N . LEU B 1 133 ? 5.383 15.914 10.945 1 96.56 133 LEU B N 1
ATOM 2138 C CA . LEU B 1 133 ? 6.418 16.766 10.367 1 96.56 133 LEU B CA 1
ATOM 2139 C C . LEU B 1 133 ? 5.863 18.141 10.031 1 96.56 133 LEU B C 1
ATOM 2141 O O . LEU B 1 133 ? 4.66 18.297 9.812 1 96.56 133 LEU B O 1
ATOM 2145 N N . PRO B 1 134 ? 6.738 19.156 10.031 1 94.5 134 PRO B N 1
ATOM 2146 C CA . PRO B 1 134 ? 6.266 20.438 9.523 1 94.5 134 PRO B CA 1
ATOM 2147 C C . PRO B 1 134 ? 5.777 20.359 8.078 1 94.5 134 PRO B C 1
ATOM 2149 O O . PRO B 1 134 ? 6.262 19.531 7.305 1 94.5 134 PRO B O 1
ATOM 2152 N N . LEU B 1 135 ? 4.793 21.188 7.723 1 93.5 135 LEU B N 1
ATOM 2153 C CA . LEU B 1 135 ? 4.344 21.281 6.34 1 93.5 135 LEU B CA 1
ATOM 2154 C C . LEU B 1 135 ? 5.465 21.781 5.438 1 93.5 135 LEU B C 1
ATOM 2156 O O . LEU B 1 135 ? 6.277 22.609 5.859 1 93.5 135 LEU B O 1
ATOM 2160 N N . PRO B 1 136 ? 5.523 21.219 4.188 1 88.38 136 PRO B N 1
ATOM 2161 C CA . PRO B 1 136 ? 6.523 21.781 3.279 1 88.38 136 PRO B CA 1
ATOM 2162 C C . PRO B 1 136 ? 6.375 23.297 3.098 1 88.38 136 PRO B C 1
ATOM 2164 O O . PRO B 1 136 ? 5.254 23.797 2.998 1 88.38 136 PRO B O 1
ATOM 2167 N N . GLY B 1 137 ? 7.465 23.938 2.965 1 76.88 137 GLY B N 1
ATOM 2168 C CA . GLY B 1 137 ? 7.457 25.391 2.826 1 76.88 137 GLY B CA 1
ATOM 2169 C C . GLY B 1 137 ? 7.164 26.109 4.129 1 76.88 137 GLY B C 1
ATOM 2170 O O . GLY B 1 137 ? 7.227 27.344 4.188 1 76.88 137 GLY B O 1
ATOM 2171 N N . GLY B 1 138 ? 6.477 25.5 5.008 1 63.12 138 GLY B N 1
ATOM 2172 C CA . GLY B 1 138 ? 6.184 26.125 6.281 1 63.12 138 GLY B CA 1
ATOM 2173 C C . GLY B 1 138 ? 7.414 26.359 7.137 1 63.12 138 GLY B C 1
ATOM 2174 O O . GLY B 1 138 ? 8.422 25.656 6.977 1 63.12 138 GLY B O 1
ATOM 2175 N N . ALA B 1 139 ? 7.66 27.625 7.547 1 51.22 139 ALA B N 1
ATOM 2176 C CA . ALA B 1 139 ? 8.75 28 8.445 1 51.22 139 ALA B CA 1
ATOM 2177 C C . ALA B 1 139 ? 8.945 26.953 9.539 1 51.22 139 ALA B C 1
ATOM 2179 O O . ALA B 1 139 ? 7.969 26.406 10.062 1 51.22 139 ALA B O 1
ATOM 2180 N N . ALA B 1 140 ? 10.008 26.156 9.398 1 48.94 140 ALA B N 1
ATOM 2181 C CA . ALA B 1 140 ? 10.398 25.281 10.5 1 48.94 140 ALA B CA 1
ATOM 2182 C C . ALA B 1 140 ? 9.969 25.859 11.844 1 48.94 140 ALA B C 1
ATOM 2184 O O . ALA B 1 140 ? 10.406 26.938 12.227 1 48.94 140 ALA B O 1
ATOM 2185 N N . SER B 1 141 ? 8.703 25.891 12.18 1 42.44 141 SER B N 1
ATOM 2186 C CA . SER B 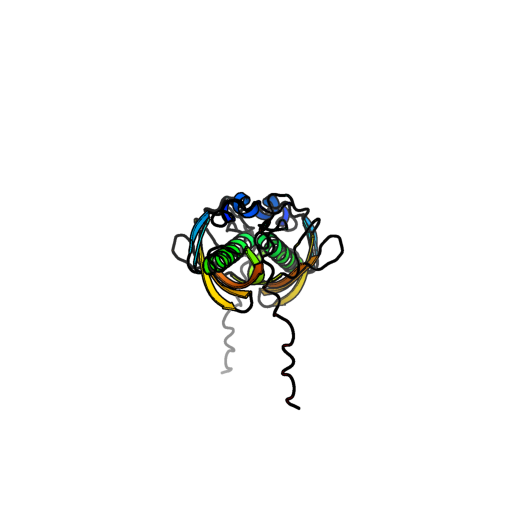1 141 ? 8.508 26.422 13.523 1 42.44 141 SER B CA 1
ATOM 21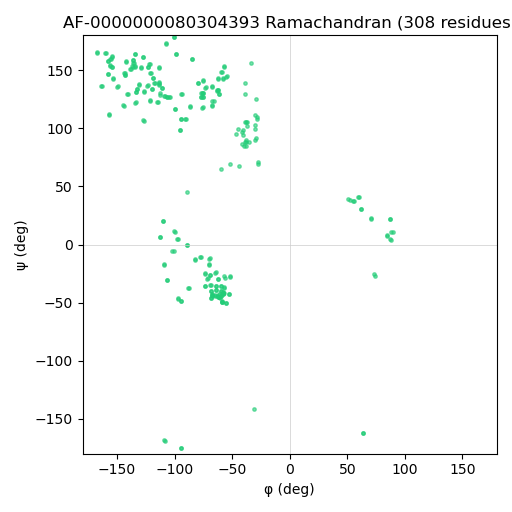87 C C . SER B 1 141 ? 9.578 25.891 14.477 1 42.44 141 SER B C 1
ATOM 2189 O O . SER B 1 141 ? 9.789 24.688 14.594 1 42.44 141 SER B O 1
ATOM 2191 N N . ALA B 1 142 ? 10.57 26.562 14.766 1 38.22 142 ALA B N 1
ATOM 2192 C CA . ALA B 1 142 ? 11.602 26.359 15.773 1 38.22 142 ALA B CA 1
ATOM 2193 C C . ALA B 1 142 ? 11.016 25.797 17.062 1 38.22 142 ALA B C 1
ATOM 2195 O O . ALA B 1 142 ? 10.039 26.328 17.594 1 38.22 142 ALA B O 1
ATOM 2196 N N . ALA B 1 143 ? 10.914 24.453 17.281 1 40.44 143 ALA B N 1
ATOM 2197 C CA . ALA B 1 143 ? 10.656 24.016 18.641 1 40.44 143 ALA B CA 1
ATOM 2198 C C . ALA B 1 143 ? 11.211 25.016 19.656 1 40.44 143 ALA B C 1
ATOM 2200 O O . ALA B 1 143 ? 12.328 25.5 19.5 1 40.44 143 ALA B O 1
ATOM 2201 N N . PRO B 1 144 ? 10.367 25.766 20.391 1 37.78 144 PRO B N 1
ATOM 2202 C CA . PRO B 1 144 ? 10.984 26.641 21.391 1 37.78 144 PRO B CA 1
ATOM 2203 C C . PRO B 1 144 ? 12.133 25.953 22.141 1 37.78 144 PRO B C 1
ATOM 2205 O O . PRO B 1 144 ? 12.023 24.797 22.516 1 37.78 144 PRO B O 1
ATOM 2208 N N . GLY B 1 145 ? 13.273 26 21.641 1 36.03 145 GLY B N 1
ATOM 2209 C CA . GLY B 1 145 ? 14.461 25.547 22.344 1 36.03 145 GLY B CA 1
ATOM 2210 C C . GLY B 1 145 ? 14.367 25.703 23.844 1 36.03 145 GLY B C 1
ATOM 2211 O O . GLY B 1 145 ? 13.852 26.703 24.344 1 36.03 145 GLY B O 1
ATOM 2212 N N . ALA B 1 146 ? 14.094 24.547 24.625 1 36.25 146 ALA B N 1
ATOM 2213 C CA . ALA B 1 146 ? 14.195 24.5 26.078 1 36.25 146 ALA B CA 1
ATOM 2214 C C . ALA B 1 146 ? 15.234 25.484 26.578 1 36.25 146 ALA B C 1
ATOM 2216 O O . ALA B 1 146 ? 16.375 25.484 26.125 1 36.25 146 ALA B O 1
ATOM 2217 N N . SER B 1 147 ? 14.805 26.703 26.891 1 35.31 147 SER B N 1
ATOM 2218 C CA . SER B 1 147 ? 15.617 27.656 27.656 1 35.31 147 SER B CA 1
ATOM 2219 C C . SER B 1 147 ? 16.562 26.938 28.609 1 35.31 147 SER B C 1
ATOM 2221 O O . SER B 1 147 ? 16.203 25.906 29.188 1 35.31 147 SER B O 1
ATOM 2223 N N . SER B 1 148 ? 17.859 27.219 28.516 1 35.94 148 SER B N 1
ATOM 2224 C CA . SER B 1 148 ? 19.094 26.891 29.219 1 35.94 148 SER B CA 1
ATOM 2225 C C . SER B 1 148 ? 18.844 26.719 30.703 1 35.94 148 SER B C 1
ATOM 2227 O O . SER B 1 148 ? 17.844 27.172 31.234 1 35.94 148 SER B O 1
ATOM 2229 N N . ASN B 1 149 ? 19.688 25.969 31.469 1 37.72 149 ASN B N 1
ATOM 2230 C CA . ASN B 1 149 ? 20.062 25.469 32.781 1 37.72 149 ASN B CA 1
ATOM 2231 C C . ASN B 1 149 ? 20 26.562 33.844 1 37.72 149 ASN B C 1
ATOM 2233 O O . ASN B 1 149 ? 20.859 27.453 33.875 1 37.72 149 ASN B O 1
ATOM 2237 N N . ASP B 1 150 ? 18.828 27.031 34.156 1 38.25 150 ASP B N 1
ATOM 2238 C CA . ASP B 1 150 ? 18.781 27.875 35.344 1 38.25 150 ASP B CA 1
ATOM 2239 C C . ASP B 1 150 ? 19.438 27.172 36.531 1 38.25 150 ASP B C 1
ATOM 2241 O O . ASP B 1 150 ? 18.906 26.172 37.031 1 38.25 150 ASP B O 1
ATOM 2245 N N . ARG B 1 151 ? 20.844 26.969 36.531 1 38.69 151 ARG B N 1
ATOM 2246 C CA . ARG B 1 151 ? 21.672 26.547 37.656 1 38.69 151 ARG B CA 1
ATOM 2247 C C . ARG B 1 151 ? 21.203 27.188 38.969 1 38.69 151 ARG B C 1
ATOM 2249 O O . ARG B 1 151 ? 21.188 28.422 39.094 1 38.69 151 ARG B O 1
ATOM 2256 N N . PRO B 1 152 ? 20.281 26.484 39.594 1 40.5 152 PRO B N 1
ATOM 2257 C CA . PRO B 1 152 ? 19.906 27.078 40.875 1 40.5 152 PRO B CA 1
ATOM 2258 C C . PRO B 1 152 ? 21.109 27.531 41.688 1 40.5 152 PRO B C 1
ATOM 2260 O O . PRO B 1 152 ? 22.141 26.844 41.719 1 40.5 152 PRO B O 1
ATOM 2263 N N . GLU B 1 153 ? 21.453 28.75 41.688 1 39.53 153 GLU B N 1
ATOM 2264 C CA . GLU B 1 153 ? 22.484 29.375 42.5 1 39.53 153 GLU B CA 1
ATOM 2265 C C . GLU B 1 153 ? 22.469 28.797 43.906 1 39.53 153 GLU B C 1
ATOM 2267 O O . GLU B 1 153 ? 21.438 28.781 44.594 1 39.53 153 GLU B O 1
ATOM 2272 N N . THR B 1 154 ? 23.234 27.641 44.156 1 42.84 154 THR B N 1
ATOM 2273 C CA . THR B 1 154 ? 23.5 27.188 45.531 1 42.84 154 THR B CA 1
ATOM 2274 C C . THR B 1 154 ? 23.719 28.375 46.469 1 42.84 154 THR B C 1
ATOM 2276 O O . THR B 1 154 ? 24.578 29.234 46.188 1 42.84 154 THR B O 1
ATOM 2279 N N . PRO B 1 155 ? 22.672 28.703 47.25 1 44.91 155 PRO B N 1
ATOM 2280 C CA . PRO B 1 155 ? 22.891 29.812 48.188 1 44.91 155 PRO B CA 1
ATOM 2281 C C . PRO B 1 155 ? 24.266 29.797 48.812 1 44.91 155 PRO B C 1
ATOM 2283 O O . PRO B 1 155 ? 24.891 28.734 48.906 1 44.91 155 PRO B O 1
ATOM 2286 N N . ALA B 1 156 ? 25 30.891 49 1 36.56 156 ALA B N 1
ATOM 2287 C CA . ALA B 1 156 ? 26.188 30.953 49.844 1 36.56 156 ALA B CA 1
ATOM 2288 C C . ALA B 1 156 ? 25.891 30.344 51.219 1 36.56 156 ALA B C 1
ATOM 2290 O O . ALA B 1 156 ? 24.797 30.5 51.75 1 36.56 156 ALA B O 1
#

Radius of gyration: 22.44 Å; Cα contacts (8 Å, |Δi|>4): 786; chains: 2; bounding box: 49×91×71 Å

Sequence (312 aa):
MTPIAVRDPRRVFDEVPFMRLLEVRRAFSAQGRAQLVLDPRPELGNVIGAVHGGVLATLVDVAMASAAVSRVDFALTAVTLDLQTSFLAPGRGRLVADGECLHAEDGVAWCRASVQDADGQVVARAQGAFRYLPLPGGAASAAPGASSNDRPETPAMTPIAVRDPRRVFDEVPFMRLLEVRRAFSAQGRAQLVLDPRPELGNVIGAVHGGVLATLVDVAMASAAVSRVDFALTAVTLDLQTSFLAPGRGRLVADGECLHAEDGVAWCRASVQDADGQVVARAQGAFRYLPLPGGAASAAPGASSNDRPETPA

Foldseek 3Di:
DDADDPPDLLCSCVVPVVCVVQVKDWPDAAQFKTKIKHFGDQVQADPVGFGDVVVVQVRFVVRAQSSVCRNVPSQWGKDFDDKDKDFAAGHDGMKMKMKGFPDDDPQKTKMKMFMAHPVRDTGMIMITMIGTHGGPVPDPPPPPPPPDDPPVPPDD/DDADDPPDLLCSCVVPVVCVVQVKDWPDAAQFKTKIKHFGDQVQADPVGFGDVVVVQVRFVVRAQSSVCRNVPSQWGKDFDDKDKDFAAGHDGMKMKMKGFPDDDPQKTKMKMFMAHPVRDTGMIMITMIGTHGGPVPDPPPPPPPPDDPPPPPDD

Solvent-accessible surface area (backbone atoms only — not comparable to full-atom values): 15978 Å² total; per-residue (Å²): 103,66,51,44,83,66,84,47,59,88,50,43,70,78,64,20,33,34,39,55,72,69,54,54,41,73,79,47,60,50,80,16,25,17,32,30,39,34,72,73,53,64,53,46,18,28,60,78,20,26,51,22,66,38,57,53,53,27,44,34,51,50,14,19,51,42,0,41,28,21,55,58,73,35,68,38,37,69,47,66,41,34,41,38,39,39,44,71,44,84,43,52,70,45,34,40,19,42,11,29,39,78,45,73,56,96,58,33,31,35,25,35,22,33,29,24,31,79,85,65,48,66,22,33,37,34,38,35,34,29,38,57,38,76,38,54,90,49,75,75,72,69,68,76,67,79,77,75,79,79,66,73,73,72,76,130,104,65,50,46,83,66,85,47,59,87,50,44,70,77,63,22,34,35,40,54,71,70,54,55,41,72,78,48,59,50,79,15,27,17,32,30,40,33,74,74,54,63,53,45,19,28,60,77,20,28,51,23,67,39,58,53,53,26,44,34,51,50,13,19,50,40,0,41,27,21,55,58,71,36,68,39,36,70,45,66,39,34,41,38,37,38,45,70,44,82,43,54,69,46,34,38,20,42,13,28,40,77,45,72,57,97,58,32,31,35,26,35,21,35,29,24,31,80,86,65,49,66,22,32,39,33,38,35,34,29,37,58,38,76,38,54,90,49,73,76,74,70,70,79,68,80,76,78,82,79,68,74,74,75,75,131

Secondary structure (DSSP, 8-state):
--PPP-S-GGGHHHH-HHHHHHT-EEEEEETTEEEEEE---GGGB-TTSSB-HHHHHHHHHHHHHHHHHHHTTTSEEEEEEEEEEEE-S---SSEEEEEEEEEEETTEEEEEEEEE-TTS-EEEEEEEEEEEEEPTTS------------------/--PPP-S-GGGHHHH-HHHHHHT-EEEEEETTEEEEEE---GGGB-TTSSB-HHHHHHHHHHHHHHHHHHHTTTSEEEEEEEEEEEE-S---SSEEEEEEEEEEETTEEEEEEEEE-TTS-EEEEEEEEEEEEEPTTS------------------

pLDDT: mean 90.01, std 18.75, range [34.38, 98.94]

InterPro domains:
  IPR003736 Phenylacetic acid degradation-related domain [TIGR00369] (19-129)
  IPR006683 Thioesterase domain [PF03061] (49-123)
  IPR029069 HotDog domain superfamily [SSF54637] (7-134)
  IPR039298 Acyl-coenzyme A thioesterase 13 [PTHR21660] (18-127)